Protein 7DXS (pdb70)

Solvent-accessible surface area: 9293 Å² total; per-residue (Å²): 156,47,79,61,16,94,8,35,0,0,47,6,4,49,153,6,79,55,118,30,10,0,30,1,6,130,95,8,31,68,147,9,44,11,70,78,38,55,102,0,40,0,44,84,68,110,115,55,21,91,14,78,1,12,103,20,68,116,54,4,76,42,66,32,6,0,5,0,7,145,73,7,23,72,134,6,49,11,68,47,31,36,97,0,56,0,62,72,42,162,119,116,166,100,37,75,63,28,97,7,109,3,11,94,20,48,87,94,9,3,4,94,30,12,0,27,2,8,120,79,5,25,68,133,7,46,7,64,84,35,58,104,0,47,0,66,100,61,137,111,43,14,95,12,82,1,12,108,20,46,111,108,6,82,54,139,31,17,0,36,1,10,84,6,8,14,35,71,4,44,9,65,76,29,60,95,0,37,0,68,71,41,126

Structure (mmCIF, N/CA/C/O backbone):
data_7DXS
#
_entry.id   7DXS
#
_cell.length_a   42.716
_cell.length_b   40.431
_cell.length_c   56.300
_cell.angle_alpha   90.000
_cell.angle_beta   91.270
_cell.angle_gamma   90.000
#
_symmetry.space_group_name_H-M   'P 1 21 1'
#
loop_
_entity.id
_entity.type
_entity.pdbx_description
1 polymer 'ap1h protein'
2 non-polymer 'SULFATE ION'
3 water water
#
loop_
_atom_site.group_PDB
_atom_site.id
_atom_site.type_symbol
_atom_site.label_atom_id
_atom_site.label_alt_id
_atom_site.label_comp_id
_atom_site.label_asym_id
_atom_site.label_entity_id
_atom_site.label_seq_id
_atom_site.pdbx_PDB_ins_code
_atom_site.Cartn_x
_atom_site.Cartn_y
_atom_site.Cartn_z
_atom_site.occupancy
_atom_site.B_iso_or_equiv
_atom_site.auth_seq_id
_atom_site.auth_comp_id
_atom_site.auth_asym_id
_atom_site.auth_atom_id
_atom_site.pdbx_PDB_model_num
ATOM 1 N N . ALA A 1 4 ? 10.010 -2.810 -10.513 1.00 43.16 4 ALA A N 1
ATOM 2 C CA . ALA A 1 4 ? 10.683 -2.181 -9.343 1.00 45.15 4 ALA A CA 1
ATOM 3 C C . ALA A 1 4 ? 10.144 -0.771 -9.168 1.00 48.25 4 ALA A C 1
ATOM 4 O O . ALA A 1 4 ? 10.181 -0.009 -10.120 1.00 54.24 4 ALA A O 1
ATOM 6 N N . ASN A 1 5 ? 9.656 -0.474 -7.973 1.00 48.06 5 ASN A N 1
ATOM 7 C CA . ASN A 1 5 ? 9.018 0.825 -7.657 1.00 45.37 5 ASN A CA 1
ATOM 8 C C . ASN A 1 5 ? 10.024 1.921 -7.289 1.00 43.44 5 ASN A C 1
ATOM 9 O O . ASN A 1 5 ? 11.034 1.626 -6.751 1.00 43.59 5 ASN A O 1
ATOM 14 N N . SER A 1 6 ? 9.628 3.172 -7.541 1.00 48.82 6 SER A N 1
ATOM 15 C CA . SER A 1 6 ? 10.456 4.355 -7.200 1.00 51.86 6 SER A CA 1
ATOM 16 C C . SER A 1 6 ? 10.657 4.399 -5.682 1.00 48.09 6 SER A C 1
ATOM 17 O O . SER A 1 6 ? 9.790 3.886 -4.947 1.00 48.26 6 SER A O 1
ATOM 20 N N . SER A 1 7 ? 11.769 4.996 -5.252 1.00 39.84 7 SER A N 1
ATOM 21 C CA . SER A 1 7 ? 12.151 5.127 -3.853 1.00 35.86 7 SER A CA 1
ATOM 22 C C . SER A 1 7 ? 12.250 6.591 -3.433 1.00 37.11 7 SER A C 1
ATOM 23 O O . SER A 1 7 ? 12.644 7.448 -4.224 1.00 38.04 7 SER A O 1
ATOM 26 N N . VAL A 1 8 ? 11.906 6.867 -2.168 1.00 32.92 8 VAL A N 1
ATOM 27 C CA . VAL A 1 8 ? 11.964 8.205 -1.593 1.00 33.60 8 VAL A CA 1
ATOM 28 C C . VAL A 1 8 ? 12.678 8.140 -0.249 1.00 31.90 8 VAL A C 1
ATOM 29 O O . VAL A 1 8 ? 12.613 7.140 0.474 1.00 28.60 8 VAL A O 1
ATOM 33 N N . GLU A 1 9 ? 13.388 9.212 0.083 1.00 29.19 9 GLU A N 1
ATOM 34 C CA . GLU A 1 9 ? 14.181 9.303 1.297 1.00 29.57 9 GLU A CA 1
ATOM 35 C C . GLU A 1 9 ? 13.513 10.278 2.260 1.00 30.23 9 GLU A C 1
ATOM 36 O O . GLU A 1 9 ? 13.174 11.402 1.874 1.00 26.69 9 GLU A O 1
ATOM 42 N N . LEU A 1 10 ? 13.312 9.852 3.508 1.00 28.45 10 LEU A N 1
ATOM 43 C CA . LEU A 1 10 ? 12.561 10.658 4.464 1.00 27.78 10 LEU A CA 1
ATOM 44 C C . LEU A 1 10 ? 13.201 10.575 5.841 1.00 27.49 10 LEU A C 1
ATOM 45 O O . LEU A 1 10 ? 13.929 9.632 6.157 1.00 26.79 10 LEU A O 1
ATOM 50 N N . ARG A 1 11 ? 12.902 11.582 6.659 1.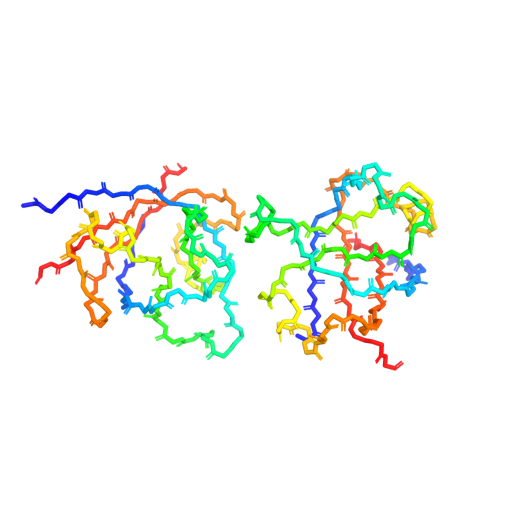00 27.05 11 ARG A N 1
ATOM 51 C CA . ARG A 1 11 ? 13.413 11.767 8.038 1.00 28.29 11 ARG A CA 1
ATOM 52 C C . ARG A 1 11 ? 12.494 11.078 9.045 1.00 26.13 11 ARG A C 1
ATOM 53 O O . ARG A 1 11 ? 11.329 11.311 8.997 1.00 22.80 11 ARG A O 1
ATOM 61 N N . VAL A 1 12 ? 13.065 10.310 9.959 1.00 21.77 12 VAL A N 1
ATOM 62 C CA . VAL A 1 12 ? 12.267 9.572 10.936 1.00 22.40 12 VAL A CA 1
ATOM 63 C C . VAL A 1 12 ? 11.844 10.498 12.069 1.00 22.37 12 VAL A C 1
ATOM 64 O O . VAL A 1 12 ? 12.669 11.193 12.669 1.00 19.54 12 VAL A O 1
ATOM 68 N N . ALA A 1 13 ? 10.551 10.492 12.380 1.00 22.62 13 ALA A N 1
ATOM 69 C CA . ALA A 1 13 ? 10.008 11.194 13.528 1.00 20.81 13 ALA A CA 1
ATOM 70 C C . ALA A 1 13 ? 9.117 10.243 14.316 1.00 23.31 13 ALA A C 1
ATOM 71 O O . ALA A 1 13 ? 8.667 9.217 13.804 1.00 21.96 13 ALA A O 1
ATOM 73 N N . GLU A 1 14 ? 8.857 10.616 15.570 1.00 24.63 14 GLU A N 1
ATOM 74 C CA . GLU A 1 14 ? 8.065 9.817 16.495 1.00 26.37 14 GLU A CA 1
ATOM 75 C C . GLU A 1 14 ? 6.589 9.783 16.095 1.00 22.95 14 GLU A C 1
ATOM 76 O O . GLU A 1 14 ? 6.062 10.731 15.506 1.00 21.00 14 GLU A O 1
ATOM 82 N N . ALA A 1 15 ? 5.917 8.684 16.451 1.00 19.58 15 ALA A N 1
ATOM 83 C CA . ALA A 1 15 ? 4.492 8.523 16.176 1.00 22.02 15 ALA A CA 1
ATOM 84 C C . ALA A 1 15 ? 3.624 9.312 17.159 1.00 26.85 15 ALA A C 1
ATOM 85 O O . ALA A 1 15 ? 3.985 9.513 18.328 1.00 26.90 15 ALA A O 1
ATOM 87 N N . TYR A 1 16 ? 2.454 9.755 16.679 1.00 23.57 16 TYR A N 1
ATOM 88 C CA . TYR A 1 16 ? 1.459 10.266 17.607 1.00 23.35 16 TYR A CA 1
ATOM 89 C C . TYR A 1 16 ? 1.028 9.116 18.519 1.00 25.44 16 TYR A C 1
ATOM 90 O O . TYR A 1 16 ? 1.045 7.951 18.106 1.00 25.39 16 TYR A O 1
ATOM 99 N N . PRO A 1 17 ? 0.673 9.407 19.768 1.00 20.08 17 PRO A N 1
ATOM 100 C CA . PRO A 1 17 ? 0.499 8.313 20.745 1.00 21.21 17 PRO A CA 1
ATOM 101 C C . PRO A 1 17 ? -0.620 7.348 20.390 1.00 23.88 17 PRO A C 1
ATOM 102 O O . PRO A 1 17 ? -0.475 6.133 20.600 1.00 25.43 17 PRO A O 1
ATOM 106 N N . GLU A 1 18 ? -1.724 7.834 19.826 1.00 22.05 18 GLU A N 1
ATOM 107 C CA . GLU A 1 18 ? -2.794 6.927 19.435 1.00 23.92 18 GLU A CA 1
ATOM 108 C C . GLU A 1 18 ? -2.373 5.975 18.325 1.00 22.68 18 GLU A C 1
ATOM 109 O O . GLU A 1 18 ? -3.040 4.956 18.122 1.00 23.31 18 GLU A O 1
ATOM 115 N N . ASP A 1 19 ? -1.278 6.265 17.617 1.00 22.89 19 ASP A N 1
ATOM 116 C CA . ASP A 1 19 ? -0.825 5.392 16.537 1.00 22.89 19 ASP A CA 1
ATOM 117 C C . ASP A 1 19 ? 0.149 4.311 16.996 1.00 24.31 19 ASP A C 1
ATOM 118 O O . ASP A 1 19 ? 0.405 3.372 16.234 1.00 23.61 19 ASP A O 1
ATOM 123 N N . VAL A 1 20 ? 0.703 4.424 18.211 1.00 21.19 20 VAL A N 1
ATOM 124 C CA . VAL A 1 20 ? 1.722 3.486 18.680 1.00 18.94 20 VAL A CA 1
ATOM 125 C C . VAL A 1 20 ? 1.143 2.087 18.704 1.00 21.09 20 VAL A C 1
ATOM 126 O O . VAL A 1 20 ? 0.062 1.859 19.254 1.00 22.15 20 VAL A O 1
ATOM 130 N N . GLY A 1 21 ? 1.848 1.152 18.071 1.00 27.31 21 GLY A N 1
ATOM 131 C CA . GLY A 1 21 ? 1.385 -0.208 17.916 1.00 26.58 21 GLY A CA 1
ATOM 132 C C . GLY A 1 21 ? 0.534 -0.474 16.692 1.00 27.86 21 GLY A C 1
ATOM 133 O O . GLY A 1 21 ? 0.133 -1.621 16.485 1.00 24.16 21 GLY A O 1
ATOM 134 N N . ARG A 1 22 ? 0.248 0.537 15.868 1.00 28.10 22 ARG A N 1
ATOM 135 C CA . ARG A 1 22 ? -0.688 0.322 14.770 1.00 32.46 22 ARG A CA 1
ATOM 136 C C . ARG A 1 22 ? -0.042 -0.255 13.517 1.00 30.10 22 ARG A C 1
ATOM 137 O O . ARG A 1 22 ? -0.769 -0.741 12.648 1.00 29.10 22 ARG A O 1
ATOM 145 N N . GLY A 1 23 ? 1.279 -0.234 13.394 1.00 22.12 23 GLY A N 1
ATOM 146 C CA . GLY A 1 23 ? 1.871 -0.700 12.151 1.00 19.51 23 GLY A CA 1
ATOM 147 C C . GLY A 1 23 ? 1.629 0.219 10.964 1.00 17.57 23 GLY A C 1
ATOM 148 O O . GLY A 1 23 ? 1.438 -0.264 9.839 1.00 20.58 23 GLY A O 1
ATOM 149 N N . ILE A 1 24 ? 1.632 1.533 11.185 1.00 23.84 24 ILE A N 1
ATOM 150 C CA . ILE A 1 24 ? 1.397 2.514 10.134 1.00 22.97 24 ILE A CA 1
ATOM 151 C C . ILE A 1 24 ? 2.617 3.418 10.017 1.00 21.31 24 ILE A C 1
ATOM 152 O O . ILE A 1 24 ? 3.471 3.463 10.909 1.00 22.01 24 ILE A O 1
ATOM 157 N N . VAL A 1 25 ? 2.701 4.123 8.879 1.00 18.27 25 VAL A N 1
ATOM 158 C CA . VAL A 1 25 ? 3.550 5.301 8.716 1.00 19.94 25 VAL A CA 1
ATOM 159 C C . VAL A 1 25 ? 2.687 6.447 8.219 1.00 23.48 25 VAL A C 1
ATOM 160 O O . VAL A 1 25 ? 1.930 6.292 7.249 1.00 23.56 25 VAL A O 1
ATOM 164 N N . ARG A 1 26 ? 2.828 7.604 8.8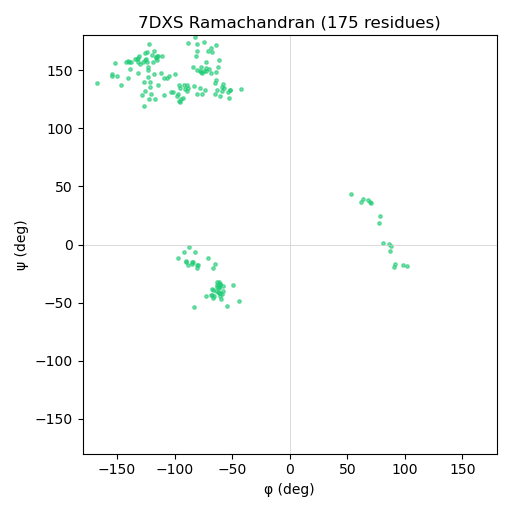49 1.00 15.94 26 ARG A N 1
ATOM 165 C CA . ARG A 1 26 ? 2.152 8.803 8.383 1.00 14.57 26 ARG A CA 1
ATOM 166 C C . ARG A 1 26 ? 3.091 9.595 7.476 1.00 14.43 26 ARG A C 1
ATOM 167 O O . ARG A 1 26 ? 4.224 9.912 7.852 1.00 16.62 26 ARG A O 1
ATOM 175 N N . MET A 1 27 ? 2.625 9.888 6.271 1.00 20.42 27 MET A N 1
ATOM 176 C CA . MET A 1 27 ? 3.379 10.647 5.282 1.00 18.36 27 MET A CA 1
ATOM 177 C C . MET A 1 27 ? 2.405 11.601 4.611 1.00 17.03 27 MET A C 1
ATOM 178 O O . MET A 1 27 ? 1.213 11.305 4.511 1.00 19.44 27 MET A O 1
ATOM 183 N N . ASP A 1 28 ? 2.910 12.737 4.142 1.00 16.42 28 ASP A N 1
ATOM 184 C CA . ASP A 1 28 ? 2.003 13.715 3.565 1.00 19.60 28 ASP A CA 1
ATOM 185 C C . ASP A 1 28 ? 1.682 13.369 2.104 1.00 20.81 28 ASP A C 1
ATOM 186 O O . ASP A 1 28 ? 2.186 12.391 1.530 1.00 18.62 28 ASP A O 1
ATOM 191 N N . LYS A 1 29 ? 0.824 14.194 1.497 1.00 22.17 29 LYS A N 1
ATOM 192 C CA . LYS A 1 29 ? 0.314 13.893 0.161 1.00 18.35 29 LYS A CA 1
ATOM 193 C C . LYS A 1 29 ? 1.413 13.933 -0.889 1.00 19.04 29 LYS A C 1
ATOM 194 O O . LYS A 1 29 ? 1.473 13.052 -1.757 1.00 21.93 29 LYS A O 1
ATOM 200 N N . GLN A 1 30 ? 2.285 14.946 -0.845 1.00 18.55 30 GLN A N 1
ATOM 201 C CA . GLN A 1 30 ? 3.341 15.023 -1.854 1.00 19.49 30 GLN A CA 1
ATOM 202 C C . GLN A 1 30 ? 4.283 13.829 -1.756 1.00 20.14 30 GLN A C 1
ATOM 203 O O . GLN A 1 30 ? 4.823 13.374 -2.769 1.00 20.07 30 GLN A O 1
ATOM 209 N N . THR A 1 31 ? 4.496 13.305 -0.549 1.00 22.47 31 THR A N 1
ATOM 210 C CA . THR A 1 31 ? 5.281 12.080 -0.425 1.00 22.44 31 THR A CA 1
ATOM 211 C C . THR A 1 31 ? 4.540 10.901 -1.037 1.00 20.34 31 THR A C 1
ATOM 212 O O . THR A 1 31 ? 5.133 10.099 -1.769 1.00 22.09 31 THR A O 1
ATOM 216 N N . ARG A 1 32 ? 3.236 10.793 -0.765 1.00 21.83 32 ARG A N 1
ATOM 217 C CA . ARG A 1 32 ? 2.444 9.691 -1.313 1.00 22.16 32 ARG A CA 1
ATOM 218 C C . ARG A 1 32 ? 2.422 9.730 -2.836 1.00 22.59 32 ARG A C 1
ATOM 219 O O . ARG A 1 32 ? 2.543 8.686 -3.492 1.00 22.41 32 ARG A O 1
ATOM 227 N N . ALA A 1 33 ? 2.282 10.929 -3.413 1.00 21.36 33 ALA A N 1
ATOM 228 C CA . ALA A 1 33 ? 2.274 11.074 -4.867 1.00 22.96 33 ALA A CA 1
ATOM 229 C C . ALA A 1 33 ? 3.611 10.670 -5.467 1.00 24.41 33 ALA A C 1
ATOM 230 O O . ALA A 1 33 ? 3.656 10.052 -6.537 1.00 27.28 33 ALA A O 1
ATOM 232 N N . LYS A 1 34 ? 4.708 11.038 -4.797 1.00 26.37 34 LYS A N 1
ATOM 233 C CA . LYS A 1 34 ? 6.050 10.647 -5.209 1.00 31.40 34 LYS A CA 1
ATOM 234 C C . LYS A 1 34 ? 6.217 9.130 -5.185 1.00 31.64 34 LYS A C 1
ATOM 235 O O . LYS A 1 34 ? 6.940 8.572 -6.019 1.00 29.06 34 LYS A O 1
ATOM 241 N N . LEU A 1 35 ? 5.581 8.462 -4.215 1.00 20.91 35 LEU A N 1
ATOM 242 C CA . LEU A 1 35 ? 5.632 7.007 -4.136 1.00 21.95 35 LEU A CA 1
ATOM 243 C C . LEU A 1 35 ? 4.585 6.349 -5.016 1.00 24.39 35 LEU A C 1
ATOM 244 O O . LEU A 1 35 ? 4.695 5.154 -5.291 1.00 29.21 35 LEU A O 1
ATOM 249 N N . GLY A 1 36 ? 3.573 7.094 -5.449 1.00 28.02 36 GLY A N 1
ATOM 250 C CA . GLY A 1 36 ? 2.433 6.483 -6.106 1.00 26.31 36 GLY A CA 1
ATOM 251 C C . GLY A 1 36 ? 1.652 5.537 -5.212 1.00 26.95 36 GLY A C 1
ATOM 252 O O . GLY A 1 36 ? 1.215 4.476 -5.674 1.00 26.13 36 GLY A O 1
ATOM 253 N N . VAL A 1 37 ? 1.485 5.891 -3.941 1.00 23.41 37 VAL A N 1
ATOM 254 C CA . VAL A 1 37 ? 0.623 5.142 -3.034 1.00 23.61 37 VAL A CA 1
ATOM 255 C C . VAL A 1 37 ? -0.532 6.039 -2.596 1.00 23.24 37 VAL A C 1
ATOM 256 O O . VAL A 1 37 ? -0.482 7.263 -2.713 1.00 19.71 37 VAL A O 1
ATOM 260 N N . SER A 1 38 ? -1.585 5.403 -2.096 1.00 20.46 38 SER A N 1
ATOM 261 C CA . SER A 1 38 ? -2.691 6.064 -1.428 1.00 22.89 38 SER A CA 1
ATOM 262 C C 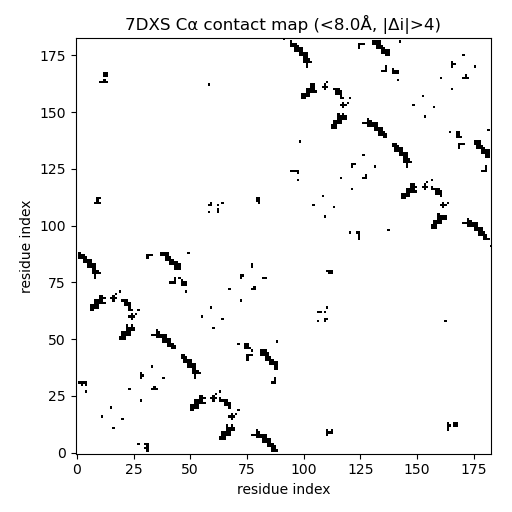. SER A 1 38 ? -2.705 5.621 0.024 1.00 21.33 38 SER A C 1
ATOM 263 O O . SER A 1 38 ? -2.039 4.652 0.399 1.00 21.91 38 SER A O 1
ATOM 266 N N . VAL A 1 39 ? -3.401 6.381 0.872 1.00 19.92 39 VAL A N 1
ATOM 267 C CA . VAL A 1 39 ? -3.633 5.915 2.230 1.00 17.03 39 VAL A CA 1
ATOM 268 C C . VAL A 1 39 ? -4.213 4.510 2.164 1.00 24.28 39 VAL A C 1
ATOM 269 O O . VAL A 1 39 ? -5.093 4.219 1.342 1.00 21.11 39 VAL A O 1
ATOM 273 N N . GLY A 1 40 ? -3.663 3.610 2.977 1.00 19.70 40 GLY A N 1
ATOM 274 C CA . GLY A 1 40 ? -4.112 2.241 3.016 1.00 18.49 40 GLY A CA 1
ATOM 275 C C . GLY A 1 40 ? -3.234 1.251 2.278 1.00 20.32 40 GLY A C 1
ATOM 276 O O . GLY A 1 40 ? -3.355 0.046 2.531 1.00 22.17 40 GLY A O 1
ATOM 277 N N . ASP A 1 41 ? -2.373 1.711 1.368 1.00 23.88 41 ASP A N 1
ATOM 278 C CA . ASP A 1 41 ? -1.398 0.818 0.755 1.00 24.96 41 ASP A CA 1
ATOM 279 C C . ASP A 1 41 ? -0.205 0.627 1.689 1.00 23.29 41 ASP A C 1
ATOM 280 O O . ASP A 1 41 ? 0.001 1.391 2.629 1.00 21.58 41 ASP A O 1
ATOM 285 N N . TYR A 1 42 ? 0.617 -0.373 1.387 1.00 20.48 42 TYR A N 1
ATOM 286 C CA . TYR A 1 42 ? 1.815 -0.653 2.165 1.00 19.37 42 TYR A CA 1
ATOM 287 C C . TYR A 1 42 ? 3.063 -0.089 1.497 1.00 20.48 42 TYR A C 1
ATOM 288 O O . TYR A 1 42 ? 3.169 -0.035 0.266 1.00 21.40 42 TYR A O 1
ATOM 297 N N . VAL A 1 43 ? 4.014 0.329 2.322 1.00 22.24 43 VAL A N 1
ATOM 298 C CA . VAL A 1 43 ? 5.334 0.704 1.845 1.00 21.75 43 VAL A CA 1
ATOM 299 C C . VAL A 1 43 ? 6.374 -0.129 2.575 1.00 22.95 43 VAL A C 1
ATOM 300 O O . VAL A 1 43 ? 6.132 -0.647 3.668 1.00 22.01 43 VAL A O 1
ATOM 304 N N . GLU A 1 44 ? 7.536 -0.261 1.947 1.00 24.54 44 GLU A N 1
ATOM 305 C CA . GLU A 1 44 ? 8.688 -0.901 2.554 1.00 28.04 44 GLU A CA 1
ATOM 306 C C . GLU A 1 44 ? 9.658 0.190 2.998 1.00 28.67 44 GLU A C 1
ATOM 307 O O . GLU A 1 44 ? 9.966 1.104 2.227 1.00 27.39 44 GLU A O 1
ATOM 313 N N . VAL A 1 45 ? 10.124 0.102 4.242 1.00 23.87 45 VAL A N 1
ATOM 314 C CA . VAL A 1 45 ? 10.967 1.119 4.868 1.00 22.20 45 VAL A CA 1
ATOM 315 C C . VAL A 1 45 ? 12.283 0.471 5.281 1.00 26.79 45 VAL A C 1
ATOM 316 O O . VAL A 1 45 ? 12.292 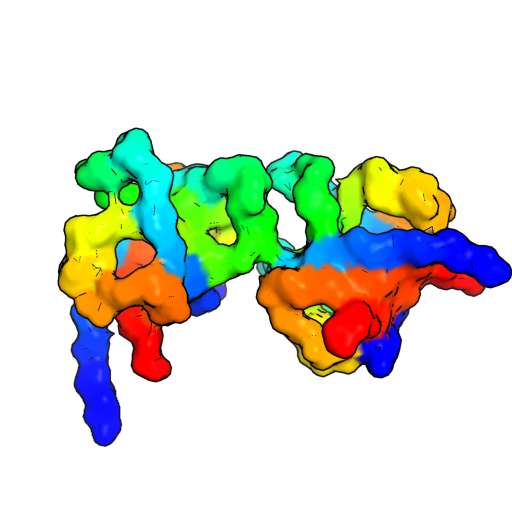-0.617 5.862 1.00 26.94 45 VAL A O 1
ATOM 320 N N . LYS A 1 46 ? 13.390 1.154 5.005 1.00 28.20 46 LYS A N 1
ATOM 321 C CA . LYS A 1 46 ? 14.718 0.631 5.298 1.00 29.41 46 LYS A CA 1
ATOM 322 C C . LYS A 1 46 ? 15.625 1.789 5.677 1.00 29.93 46 LYS A C 1
ATOM 323 O O . LYS A 1 46 ? 15.567 2.850 5.052 1.00 26.87 46 LYS A O 1
ATOM 329 N N . LYS A 1 47 ? 16.423 1.568 6.703 1.00 30.45 47 LYS A N 1
ATOM 330 C CA . LYS A 1 47 ? 17.419 2.544 7.146 1.00 33.27 47 LYS A CA 1
ATOM 331 C C . LYS A 1 47 ? 18.361 2.859 5.986 1.00 36.81 47 LYS A C 1
ATOM 332 O O . LYS A 1 47 ? 18.659 1.994 5.205 1.00 38.68 47 LYS A O 1
ATOM 338 N N . VAL A 1 48 ? 18.677 4.151 5.851 1.00 39.77 48 VAL A N 1
ATOM 339 C CA . VAL A 1 48 ? 19.738 4.631 4.976 1.00 45.36 48 VAL A CA 1
ATOM 340 C C . VAL A 1 48 ? 21.083 4.533 5.680 1.00 52.66 48 VAL A C 1
ATOM 341 O O . VAL A 1 48 ? 22.026 3.915 5.172 1.00 54.39 48 VAL A O 1
ATOM 345 N N . ASP A 1 49 ? 21.169 5.126 6.872 1.00 80.24 49 ASP A N 1
ATOM 346 C CA . ASP A 1 49 ? 22.402 5.248 7.647 1.00 88.68 49 ASP A CA 1
ATOM 347 C C . ASP A 1 49 ? 22.988 3.883 8.012 1.00 87.94 49 ASP A C 1
ATOM 348 O O . ASP A 1 49 ? 23.798 3.320 7.268 1.00 88.57 49 ASP A O 1
ATOM 353 N N . SER B 1 6 ? 18.087 -4.113 7.321 1.00 57.35 6 SER B N 1
ATOM 354 C CA . SER B 1 6 ? 16.807 -4.590 7.913 1.00 56.49 6 SER B CA 1
ATOM 355 C C . SER B 1 6 ? 15.616 -3.810 7.338 1.00 52.01 6 SER B C 1
ATOM 356 O O . SER B 1 6 ? 15.754 -2.633 7.106 1.00 51.44 6 SER B O 1
ATOM 359 N N . SER B 1 7 ? 14.492 -4.468 7.096 1.00 48.64 7 SER B N 1
ATOM 360 C CA . SER B 1 7 ? 13.351 -3.728 6.511 1.00 46.83 7 SER B CA 1
ATOM 361 C C . SER B 1 7 ? 12.013 -4.128 7.131 1.00 45.11 7 SER B C 1
ATOM 362 O O . SER B 1 7 ? 11.908 -5.193 7.723 1.00 42.97 7 SER B O 1
ATOM 365 N N . VAL B 1 8 ? 11.051 -3.224 7.023 1.00 35.43 8 VAL B N 1
ATOM 366 C CA . VAL B 1 8 ? 9.683 -3.468 7.520 1.00 29.39 8 VAL B CA 1
ATOM 367 C C . VAL B 1 8 ? 8.703 -2.940 6.486 1.00 29.35 8 VAL B C 1
ATOM 368 O O . VAL B 1 8 ? 9.030 -2.098 5.681 1.00 28.21 8 VAL B O 1
ATOM 372 N N . GLU B 1 9 ? 7.528 -3.494 6.559 1.00 25.66 9 GLU B N 1
ATOM 373 C CA . GLU B 1 9 ? 6.421 -3.098 5.702 1.00 26.26 9 GLU B CA 1
ATOM 374 C C . GLU B 1 9 ? 5.334 -2.549 6.607 1.00 25.80 9 GLU B C 1
ATOM 375 O O . GLU B 1 9 ? 4.951 -3.199 7.587 1.00 27.33 9 GLU B O 1
ATOM 381 N N . LEU B 1 10 ? 4.898 -1.320 6.319 1.00 21.74 10 LEU B N 1
ATOM 382 C CA . LEU B 1 10 ? 3.930 -0.612 7.137 1.00 19.69 10 LEU B CA 1
ATOM 383 C C . LEU B 1 10 ? 2.850 -0.054 6.232 1.00 17.23 10 LEU B C 1
ATOM 384 O O . LEU B 1 10 ? 3.047 0.098 5.029 1.00 20.01 10 LEU B O 1
ATOM 389 N N . ARG B 1 11 ? 1.706 0.259 6.820 1.00 20.41 11 ARG B N 1
ATOM 390 C CA . ARG B 1 11 ? 0.579 0.770 6.060 1.00 20.34 11 ARG B CA 1
ATOM 391 C C . ARG B 1 11 ? 0.621 2.295 6.027 1.00 22.28 11 ARG B C 1
ATOM 392 O O . ARG B 1 11 ? 0.900 2.940 7.042 1.00 20.75 11 ARG B O 1
ATOM 400 N N . VAL B 1 12 ? 0.354 2.865 4.855 1.00 20.03 12 VAL B N 1
ATOM 401 C CA . VAL B 1 12 ? 0.399 4.308 4.713 1.00 19.15 12 VAL B CA 1
ATOM 402 C C . VAL B 1 12 ? -0.864 4.906 5.306 1.00 18.83 12 VAL B C 1
ATOM 403 O O . VAL B 1 12 ? -1.978 4.406 5.084 1.00 21.43 12 VAL B O 1
ATOM 407 N N . ALA B 1 13 ? -0.688 5.966 6.089 1.00 15.10 13 ALA B N 1
ATOM 408 C CA . ALA B 1 13 ? -1.767 6.712 6.710 1.00 16.83 13 ALA B CA 1
ATOM 409 C C . ALA B 1 13 ? -1.521 8.201 6.486 1.00 16.53 13 ALA B C 1
ATOM 410 O O . ALA B 1 13 ? -0.393 8.624 6.214 1.00 14.90 13 ALA B O 1
ATOM 412 N N . GLU B 1 14 ? -2.579 9.004 6.604 1.00 16.27 14 GLU B N 1
ATOM 413 C CA . GLU B 1 14 ? -2.456 10.416 6.272 1.00 18.40 14 GLU B CA 1
ATOM 414 C C . GLU B 1 14 ? -1.659 11.175 7.327 1.00 18.27 14 GLU B C 1
ATOM 415 O O . GLU B 1 14 ? -1.616 10.811 8.505 1.00 18.82 14 GLU B O 1
ATOM 421 N N . ALA B 1 15 ? -1.013 12.240 6.882 1.00 19.20 15 ALA B N 1
ATOM 422 C CA . ALA B 1 15 ? -0.226 13.083 7.759 1.00 18.82 15 ALA B CA 1
ATOM 423 C C . ALA B 1 15 ? -1.117 13.917 8.669 1.00 22.84 15 ALA B C 1
ATOM 424 O O . ALA B 1 15 ? -2.283 14.179 8.370 1.00 21.83 15 ALA B O 1
ATOM 426 N N . TYR B 1 16 ? -0.543 14.341 9.805 1.00 19.74 16 TYR B N 1
ATOM 427 C CA . TYR B 1 16 ? -1.129 15.439 10.555 1.00 21.83 16 TYR B CA 1
ATOM 428 C C . TYR B 1 16 ? -0.789 16.759 9.871 1.00 22.49 16 TYR B C 1
ATOM 429 O O . TYR B 1 16 ? 0.266 16.882 9.250 1.00 19.42 16 TYR B O 1
ATOM 438 N N . PRO B 1 17 ? -1.674 17.757 9.968 1.00 26.69 17 PRO B N 1
ATOM 439 C CA . PRO B 1 17 ? -1.488 18.973 9.153 1.00 29.17 17 PRO B CA 1
ATOM 440 C C . PRO B 1 17 ? -0.189 19.714 9.428 1.00 26.57 17 PRO B C 1
ATOM 441 O O . PRO B 1 17 ? 0.405 20.254 8.488 1.00 23.23 17 PRO B O 1
ATOM 445 N N . GLU B 1 18 ? 0.300 19.726 10.671 1.00 26.35 18 GLU B N 1
ATOM 446 C CA . GLU B 1 18 ? 1.571 20.396 10.929 1.00 27.27 18 GLU B CA 1
ATOM 447 C C . GLU B 1 18 ? 2.765 19.652 10.346 1.00 26.03 18 GLU B C 1
ATOM 448 O O . GLU B 1 18 ? 3.864 20.212 10.319 1.00 28.16 18 GLU B O 1
ATOM 454 N N . ASP B 1 19 ? 2.592 18.409 9.899 1.00 25.78 19 ASP B N 1
ATOM 455 C CA . ASP B 1 19 ? 3.697 17.664 9.313 1.00 22.78 19 ASP B CA 1
ATOM 456 C C . ASP B 1 19 ? 3.811 17.849 7.809 1.00 22.99 19 ASP B C 1
ATOM 457 O O . ASP B 1 19 ? 4.848 17.507 7.235 1.00 23.55 19 ASP B O 1
ATOM 462 N N . VAL B 1 20 ? 2.768 18.371 7.165 1.00 26.47 20 VAL B N 1
ATOM 463 C CA . VAL B 1 20 ? 2.749 18.452 5.709 1.00 24.92 20 VAL B CA 1
ATOM 464 C C . VAL B 1 20 ? 3.928 19.284 5.218 1.00 25.44 20 VAL B C 1
ATOM 465 O O . VAL B 1 20 ? 4.202 20.375 5.731 1.00 24.37 20 VAL B O 1
ATOM 469 N N . GLY B 1 21 ? 4.647 18.760 4.226 1.00 23.62 21 GLY B N 1
ATOM 470 C CA . GLY B 1 21 ? 5.784 19.455 3.669 1.00 25.38 21 GLY B CA 1
ATOM 471 C C . GLY B 1 21 ? 7.072 19.326 4.458 1.00 31.34 21 GLY B C 1
ATOM 472 O O . GLY B 1 21 ? 8.086 19.901 4.046 1.00 30.56 21 GLY B O 1
ATOM 473 N N . ARG B 1 22 ? 7.077 18.580 5.569 1.00 28.78 22 ARG B N 1
ATOM 474 C CA . ARG B 1 22 ? 8.275 18.466 6.398 1.00 29.15 22 ARG B CA 1
ATOM 475 C C . ARG B 1 22 ? 9.219 17.351 5.963 1.00 28.23 22 ARG B C 1
ATOM 476 O O . ARG B 1 22 ? 10.280 17.194 6.579 1.00 28.52 22 ARG B O 1
ATOM 484 N N . GLY B 1 23 ? 8.872 16.580 4.938 1.00 22.78 23 GLY B N 1
ATOM 485 C CA . GLY B 1 23 ? 9.670 15.412 4.566 1.00 24.48 23 GLY B CA 1
ATOM 486 C C . GLY B 1 23 ? 9.931 14.443 5.703 1.00 27.24 23 GLY B C 1
ATOM 487 O O . GLY B 1 23 ? 11.066 13.978 5.878 1.00 26.12 23 GLY B O 1
ATOM 488 N N . ILE B 1 24 ? 8.915 14.145 6.503 1.00 23.16 24 ILE B N 1
ATOM 489 C CA . ILE B 1 24 ? 9.100 13.217 7.605 1.00 23.68 24 ILE B CA 1
ATOM 490 C C . ILE B 1 24 ? 8.193 12.010 7.423 1.00 25.24 24 ILE B C 1
ATOM 491 O O . ILE B 1 24 ? 7.172 12.053 6.725 1.00 23.90 24 ILE B O 1
ATOM 496 N N . VAL B 1 25 ? 8.595 10.918 8.060 1.00 25.17 25 VAL B N 1
ATOM 497 C CA . VAL B 1 25 ? 7.728 9.769 8.272 1.00 26.12 25 VAL B CA 1
ATOM 498 C C . VAL B 1 25 ? 7.612 9.553 9.773 1.00 23.77 25 VAL B C 1
ATOM 499 O O . VAL B 1 25 ? 8.629 9.452 10.466 1.00 21.47 25 VAL B O 1
ATOM 503 N N . ARG B 1 26 ? 6.374 9.435 10.237 1.00 19.28 26 ARG B N 1
ATOM 504 C CA . ARG B 1 26 ? 6.107 9.188 11.645 1.00 18.53 26 ARG B CA 1
ATOM 505 C C . ARG B 1 26 ? 5.927 7.688 11.866 1.00 20.69 26 ARG B C 1
ATOM 506 O O . ARG B 1 26 ? 5.080 7.059 11.223 1.00 19.47 26 ARG B O 1
ATOM 514 N N . MET B 1 27 ? 6.752 7.133 12.761 1.00 20.91 27 MET B N 1
ATOM 515 C CA . MET B 1 27 ? 6.864 5.712 13.078 1.00 25.18 27 MET B CA 1
ATOM 516 C C . MET B 1 27 ? 7.061 5.565 14.583 1.00 25.52 27 MET B C 1
ATOM 517 O O . MET B 1 27 ? 7.771 6.368 15.190 1.00 22.17 27 MET B O 1
ATOM 522 N N . ASP B 1 28 ? 6.467 4.523 15.178 1.00 22.73 28 ASP B N 1
ATOM 523 C CA . ASP B 1 28 ? 6.572 4.378 16.624 1.00 20.26 28 ASP B CA 1
ATOM 524 C C . ASP B 1 28 ? 7.920 3.751 17.002 1.00 20.46 28 ASP B C 1
ATOM 525 O O . ASP B 1 28 ? 8.729 3.388 16.144 1.00 19.43 28 ASP B O 1
ATOM 530 N N . LYS B 1 29 ? 8.167 3.724 18.305 1.00 23.23 29 LYS B N 1
ATOM 531 C CA . LYS B 1 29 ? 9.430 3.227 18.902 1.00 22.88 29 LYS B CA 1
ATOM 532 C C . LYS B 1 29 ? 9.776 1.805 18.441 1.00 24.25 29 LYS B C 1
ATOM 533 O O . LYS B 1 29 ? 10.845 1.594 17.983 1.00 24.08 29 LYS B O 1
ATOM 539 N N . GLN B 1 30 ? 8.857 0.880 18.578 1.00 21.65 30 GLN B N 1
ATOM 540 C CA . GLN B 1 30 ? 9.095 -0.497 18.164 1.00 22.95 30 GLN B CA 1
ATOM 541 C C . GLN B 1 30 ? 9.397 -0.582 16.667 1.00 21.24 30 GLN B C 1
ATOM 542 O O . GLN B 1 30 ? 10.223 -1.402 16.251 1.00 21.46 30 GLN B O 1
ATOM 548 N N . THR B 1 31 ? 8.780 0.275 15.840 1.00 22.39 31 THR B N 1
ATOM 549 C CA . THR B 1 31 ? 9.135 0.276 14.421 1.00 19.93 31 THR B CA 1
ATOM 550 C C . THR B 1 31 ? 10.554 0.801 14.215 1.00 18.76 31 THR B C 1
ATOM 551 O O . THR B 1 31 ? 11.327 0.231 13.443 1.00 19.98 31 THR B O 1
ATOM 555 N N . ARG B 1 32 ? 10.924 1.881 14.912 1.00 16.94 32 ARG B N 1
ATOM 556 C CA . ARG B 1 32 ? 12.292 2.380 14.799 1.00 19.07 32 ARG B CA 1
ATOM 557 C C . ARG B 1 32 ? 13.298 1.333 15.267 1.00 22.22 32 ARG B C 1
ATOM 558 O O . ARG B 1 32 ? 14.363 1.173 14.660 1.00 23.40 32 ARG B O 1
ATOM 566 N N . ALA B 1 33 ? 12.958 0.579 16.318 1.00 24.60 33 ALA B N 1
ATOM 567 C CA . ALA B 1 33 ? 13.889 -0.420 16.831 1.00 25.16 33 ALA B CA 1
ATOM 568 C C . ALA B 1 33 ? 14.095 -1.549 15.827 1.00 26.39 33 ALA B C 1
ATOM 569 O O . ALA B 1 33 ? 15.222 -2.031 15.653 1.00 26.62 33 ALA B O 1
ATOM 571 N N . LYS B 1 34 ? 13.027 -1.978 15.148 1.00 24.58 34 LYS B N 1
ATOM 572 C CA . LYS B 1 34 ? 13.178 -2.990 14.102 1.00 24.93 34 LYS B CA 1
ATOM 573 C C . LYS B 1 34 ? 14.143 -2.533 13.026 1.00 28.48 34 LYS B C 1
ATOM 574 O O . LYS B 1 34 ? 14.925 -3.338 12.509 1.00 31.68 34 LYS B O 1
ATOM 580 N N . LEU B 1 35 ? 14.062 -1.254 12.678 1.00 32.14 35 LEU B N 1
ATOM 581 C CA . LEU B 1 35 ? 14.849 -0.630 11.591 1.00 33.27 35 LEU B CA 1
ATOM 582 C C . LEU B 1 35 ? 16.280 -0.257 12.009 1.00 34.03 35 LEU B C 1
ATOM 583 O O . LEU B 1 35 ? 17.077 -0.091 11.149 1.00 37.74 35 LEU B O 1
ATOM 588 N N . GLY B 1 36 ? 16.588 -0.126 13.284 1.00 26.49 36 GLY B N 1
ATOM 589 C CA . GLY B 1 36 ? 17.898 0.353 13.673 1.00 29.81 36 GLY B CA 1
ATOM 590 C C . GLY B 1 36 ? 18.067 1.848 13.531 1.00 27.49 36 GLY B C 1
ATOM 591 O O . GLY B 1 36 ? 19.200 2.335 13.485 1.00 32.37 36 GLY B O 1
ATOM 592 N N . VAL B 1 37 ? 16.970 2.593 13.454 1.00 25.84 37 VAL B N 1
ATOM 593 C CA . VAL B 1 37 ? 17.040 4.036 13.289 1.00 25.20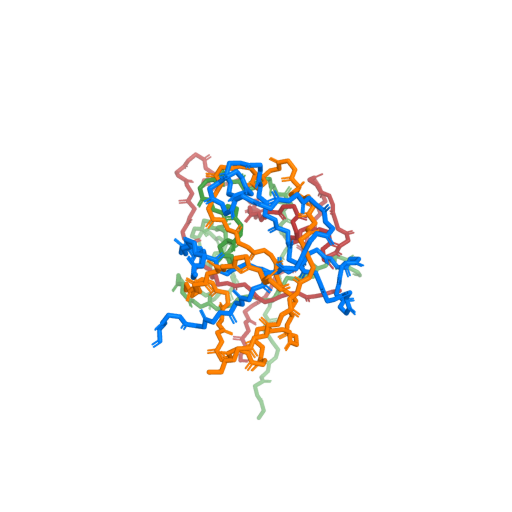 37 VAL B CA 1
ATOM 594 C C . VAL B 1 37 ? 16.565 4.702 14.572 1.00 25.67 37 VAL B C 1
ATOM 595 O O . VAL B 1 37 ? 15.885 4.106 15.412 1.00 24.96 37 VAL B O 1
ATOM 599 N N . SER B 1 38 ? 16.915 5.975 14.697 1.00 24.43 38 SER B N 1
ATOM 600 C CA . SER B 1 38 ? 16.605 6.928 15.741 1.00 28.47 38 SER B CA 1
ATOM 601 C C . SER B 1 38 ? 15.733 8.021 15.142 1.00 26.68 38 SER B C 1
ATOM 602 O O . SER B 1 38 ? 15.506 8.073 13.925 1.00 24.95 38 SER B O 1
ATOM 605 N N . VAL B 1 39 ? 15.042 8.785 15.986 1.00 27.74 39 VAL B N 1
ATOM 606 C CA . VAL B 1 39 ? 14.484 10.044 15.512 1.00 27.71 39 VAL B CA 1
ATOM 607 C C . VAL B 1 39 ? 15.601 10.858 14.884 1.00 28.73 39 VAL B C 1
ATOM 608 O O . VAL B 1 39 ? 16.679 11.016 15.476 1.00 29.17 39 VAL B O 1
ATOM 612 N N . GLY B 1 40 ? 15.334 11.365 13.674 1.00 25.66 40 GLY B N 1
ATOM 613 C CA . GLY B 1 40 ? 16.258 12.226 12.957 1.00 26.80 40 GLY B CA 1
ATOM 614 C C . GLY B 1 40 ? 17.104 11.511 11.915 1.00 28.15 40 GLY B C 1
ATOM 615 O O . GLY B 1 40 ? 17.692 12.171 11.046 1.00 29.42 40 GLY B O 1
ATOM 616 N N . ASP B 1 41 ? 17.195 10.184 11.993 1.00 25.61 41 ASP B N 1
ATOM 617 C CA . ASP B 1 41 ? 17.804 9.395 10.929 1.00 25.54 41 ASP B CA 1
ATOM 618 C C . ASP B 1 41 ? 16.936 9.446 9.678 1.00 26.46 41 ASP B C 1
ATOM 619 O O . ASP B 1 41 ? 15.766 9.817 9.719 1.00 26.02 41 ASP B O 1
ATOM 624 N N . TYR B 1 42 ? 17.514 9.018 8.563 1.00 27.01 42 TYR B N 1
ATOM 625 C CA . TYR B 1 42 ? 16.812 8.926 7.294 1.00 28.07 42 TYR B CA 1
ATOM 626 C C . TYR B 1 42 ? 16.579 7.464 6.920 1.00 29.16 42 TYR B C 1
ATOM 627 O O . TYR B 1 42 ? 17.418 6.600 7.196 1.00 28.51 42 TYR B O 1
ATOM 636 N N . VAL B 1 43 ? 15.421 7.194 6.310 1.00 26.80 43 VAL B N 1
ATOM 637 C CA . VAL B 1 43 ? 15.064 5.876 5.803 1.00 25.43 43 VAL B CA 1
ATOM 638 C C . VAL B 1 43 ? 14.709 6.001 4.330 1.00 26.73 43 VAL B C 1
ATOM 639 O O . VAL B 1 43 ? 14.378 7.076 3.828 1.00 27.85 43 VAL B O 1
ATOM 643 N N . GLU B 1 44 ? 14.774 4.878 3.635 1.00 26.76 44 GLU B N 1
ATOM 644 C CA . GLU B 1 44 ? 14.348 4.778 2.252 1.00 27.35 44 GLU B CA 1
ATOM 645 C C . GLU B 1 44 ? 12.971 4.125 2.247 1.00 25.22 44 GLU B C 1
ATOM 646 O O . GLU B 1 44 ? 12.757 3.118 2.927 1.00 23.46 44 GLU B O 1
ATOM 652 N N . VAL B 1 45 ? 12.033 4.717 1.524 1.00 22.62 45 VAL B N 1
ATOM 653 C CA . VAL B 1 45 ? 10.652 4.237 1.497 1.00 23.24 45 VAL B CA 1
ATOM 654 C C . VAL B 1 45 ? 10.272 3.939 0.052 1.00 22.63 45 VAL B C 1
ATOM 655 O O . VAL B 1 45 ? 10.713 4.630 -0.872 1.00 25.68 45 VAL B O 1
ATOM 659 N N . LYS B 1 46 ? 9.471 2.884 -0.147 1.00 26.36 46 LYS B N 1
ATOM 660 C CA . LYS B 1 46 ? 9.135 2.430 -1.490 1.00 27.53 46 LYS B CA 1
ATOM 661 C C . LYS B 1 46 ? 7.799 1.695 -1.457 1.00 24.50 46 LYS B C 1
ATOM 662 O O . LYS B 1 46 ? 7.471 1.028 -0.476 1.00 25.22 46 LYS B O 1
ATOM 668 N N . LYS B 1 47 ? 7.007 1.832 -2.500 1.00 23.56 47 LYS B N 1
ATOM 669 C CA . LYS B 1 47 ? 5.690 1.179 -2.643 1.00 17.92 47 LYS B CA 1
ATOM 670 C C . LYS B 1 47 ? 5.861 -0.341 -2.718 1.00 18.40 47 LYS B C 1
ATOM 671 O O . LYS B 1 47 ? 6.747 -0.771 -3.391 1.00 21.12 47 LYS B O 1
ATOM 677 N N . VAL B 1 48 ? 4.975 -1.062 -2.054 1.00 19.45 48 VAL B N 1
ATOM 678 C CA . VAL B 1 48 ? 4.994 -2.547 -2.015 1.00 24.38 48 VAL B CA 1
ATOM 679 C C . VAL B 1 48 ? 4.012 -3.149 -3.028 1.00 25.25 48 VAL B C 1
ATOM 680 O O . VAL B 1 48 ? 2.879 -2.828 -2.993 1.00 21.94 48 VAL B O 1
ATOM 684 N N . ASP B 1 49 ? 4.489 -4.056 -3.849 1.00 28.28 49 ASP B N 1
ATOM 685 C CA . ASP B 1 49 ? 3.617 -4.789 -4.795 1.00 30.31 49 ASP B CA 1
ATOM 686 C C . ASP B 1 49 ? 3.082 -6.068 -4.123 1.00 30.47 49 ASP B C 1
ATOM 687 O O . ASP B 1 49 ? 1.991 -6.381 -4.307 1.00 30.82 49 ASP B O 1
ATOM 693 N N . GLY C 1 1 ? 24.732 6.549 43.609 1.00 70.76 1 GLY C N 1
ATOM 694 C CA . GLY C 1 1 ? 23.436 6.889 43.004 1.00 67.76 1 GLY C CA 1
ATOM 695 C C . GLY C 1 1 ? 23.259 8.391 42.875 1.00 66.22 1 GLY C C 1
ATOM 696 O O . GLY C 1 1 ? 23.327 9.062 43.895 1.00 66.24 1 GLY C O 1
ATOM 697 N N . PRO C 1 2 ? 23.137 8.938 41.645 1.00 49.32 2 PRO C N 1
ATOM 698 C CA . PRO C 1 2 ? 22.881 10.371 41.425 1.00 46.53 2 PRO C CA 1
ATOM 699 C C . PRO C 1 2 ? 21.683 10.850 42.222 1.00 47.27 2 PRO C C 1
ATOM 700 O O . PRO C 1 2 ? 20.624 10.219 42.228 1.00 48.88 2 PRO C O 1
ATOM 704 N N . MET C 1 3 ? 21.859 11.977 42.902 1.00 49.57 3 MET C N 1
ATOM 705 C CA . MET C 1 3 ? 20.736 12.672 43.502 1.00 53.43 3 MET C CA 1
ATOM 706 C C . MET C 1 3 ? 19.783 13.166 42.408 1.00 51.69 3 MET C C 1
ATOM 707 O O . MET C 1 3 ? 20.079 13.114 41.209 1.00 47.93 3 MET C O 1
ATOM 712 N N . ALA C 1 4 ? 18.632 13.674 42.842 1.00 45.70 4 ALA C N 1
ATOM 713 C CA . ALA C 1 4 ? 17.610 14.157 41.926 1.00 42.74 4 ALA C CA 1
ATOM 714 C C . ALA C 1 4 ? 17.893 15.593 41.484 1.00 44.50 4 ALA C C 1
ATOM 715 O O . ALA C 1 4 ? 18.259 16.453 42.292 1.00 47.13 4 ALA C O 1
ATOM 717 N N . ASN C 1 5 ? 17.725 15.841 40.186 1.00 41.42 5 ASN C N 1
ATOM 718 C CA . ASN C 1 5 ? 17.945 17.149 39.586 1.00 37.85 5 ASN C CA 1
ATOM 719 C C . ASN C 1 5 ? 16.729 18.060 39.815 1.00 37.48 5 ASN C C 1
ATOM 720 O O . ASN C 1 5 ? 15.589 17.604 39.921 1.00 38.63 5 ASN C O 1
ATOM 725 N N . SER C 1 6 ? 16.978 19.362 39.892 1.00 41.32 6 SER C N 1
ATOM 726 C CA . SER C 1 6 ? 15.898 20.304 40.164 1.00 42.82 6 SER C CA 1
ATOM 727 C C . SER C 1 6 ? 15.005 20.493 38.938 1.00 38.25 6 SER C C 1
ATOM 728 O O . SER C 1 6 ? 15.453 20.395 37.790 1.00 34.21 6 SER C O 1
ATOM 731 N N . SER C 1 7 ? 13.729 20.775 39.198 1.00 42.57 7 SER C N 1
ATOM 732 C CA . SER C 1 7 ? 12.702 20.917 38.169 1.00 41.63 7 SER C CA 1
ATOM 733 C C . SER C 1 7 ? 12.300 22.379 37.974 1.00 36.93 7 SER C C 1
ATOM 734 O O . SER C 1 7 ? 12.225 23.141 38.938 1.00 35.62 7 SER C O 1
ATOM 737 N N . VAL C 1 8 ? 12.036 22.756 36.718 1.00 30.35 8 VAL C N 1
ATOM 738 C CA . VAL C 1 8 ? 11.556 24.069 36.305 1.00 29.65 8 VAL C CA 1
ATOM 739 C C . VAL C 1 8 ? 10.223 23.904 35.584 1.00 26.55 8 VAL C C 1
ATOM 740 O O . VAL C 1 8 ? 9.974 22.895 34.915 1.00 24.65 8 VAL C O 1
ATOM 744 N N . GLU C 1 9 ? 9.249 24.787 35.803 1.00 26.98 9 GLU C N 1
ATOM 745 C CA . GLU C 1 9 ? 7.998 24.803 35.058 1.00 29.62 9 GLU C CA 1
ATOM 746 C C . GLU C 1 9 ? 8.111 25.801 33.918 1.00 27.29 9 GLU C C 1
ATOM 747 O O . GLU C 1 9 ? 8.612 26.914 34.110 1.00 27.50 9 GLU C O 1
ATOM 753 N N . LEU C 1 10 ? 7.673 25.390 32.733 1.00 23.64 10 LEU C N 1
ATOM 754 C CA . LEU C 1 10 ? 7.681 26.228 31.544 1.00 26.09 10 LEU C CA 1
ATOM 755 C C . LEU C 1 10 ? 6.322 26.164 30.865 1.00 23.53 10 LEU C C 1
ATOM 756 O O . LEU C 1 10 ? 5.587 25.187 31.007 1.00 21.46 10 LEU C O 1
ATOM 761 N N . ARG C 1 11 ? 6.045 27.186 30.093 1.00 23.46 11 ARG C N 1
ATOM 762 C CA . ARG C 1 11 ? 4.761 27.173 29.384 1.00 27.05 11 ARG C CA 1
ATOM 763 C C . ARG C 1 11 ? 4.965 26.634 27.967 1.00 28.74 11 ARG C C 1
ATOM 764 O O . ARG C 1 11 ? 5.870 27.079 27.270 1.00 28.97 11 ARG C O 1
ATOM 772 N N . VAL C 1 12 ? 4.040 25.789 27.585 1.00 27.93 12 VAL C N 1
ATOM 773 C CA . VAL C 1 12 ? 4.136 25.061 26.324 1.00 24.62 12 VAL C CA 1
ATOM 774 C C . VAL C 1 12 ? 3.794 25.999 25.176 1.00 27.60 12 VAL C C 1
ATOM 775 O O . VAL C 1 12 ? 2.746 26.656 25.193 1.00 26.98 12 VAL C O 1
ATOM 779 N N . ALA C 1 13 ? 4.661 26.044 24.160 1.00 23.58 13 ALA C N 1
ATOM 780 C CA . ALA C 1 13 ? 4.405 26.803 22.943 1.00 26.01 13 ALA C CA 1
ATOM 781 C C . ALA C 1 13 ? 4.544 25.906 21.716 1.00 27.55 13 ALA C C 1
ATOM 782 O O . ALA C 1 13 ? 5.110 24.815 21.781 1.00 27.55 13 ALA C O 1
ATOM 784 N N . GLU C 1 14 ? 4.033 26.400 20.586 1.00 34.50 14 GLU C N 1
ATOM 785 C CA . GLU C 1 14 ? 4.147 25.697 19.313 1.00 33.72 14 GLU C CA 1
ATOM 786 C C . GLU C 1 14 ? 5.587 25.676 18.818 1.00 32.93 14 GLU C C 1
ATOM 787 O O . GLU C 1 14 ? 6.355 26.621 19.024 1.00 33.83 14 GLU C O 1
ATOM 793 N N . ALA C 1 15 ? 5.941 24.601 18.120 1.00 30.47 15 ALA C N 1
ATOM 794 C CA . ALA C 1 15 ? 7.228 24.550 17.444 1.00 31.27 15 ALA C CA 1
ATOM 795 C C . ALA C 1 15 ? 7.174 25.372 16.164 1.00 33.86 15 ALA C C 1
ATOM 796 O O . ALA C 1 15 ? 6.111 25.557 15.564 1.00 33.65 15 ALA C O 1
ATOM 798 N N . TYR C 1 16 ? 8.334 25.875 15.751 1.00 31.82 16 TYR C N 1
ATOM 799 C CA . TYR C 1 16 ? 8.422 26.465 14.425 1.00 33.57 16 TYR C CA 1
ATOM 800 C C . TYR C 1 16 ? 8.380 25.356 13.371 1.00 32.91 16 TYR C C 1
ATOM 801 O O . TYR C 1 16 ? 8.828 24.230 13.628 1.00 28.43 16 TYR C O 1
ATOM 810 N N . PRO C 1 17 ? 7.835 25.654 12.183 1.00 33.78 17 PRO C N 1
ATOM 811 C CA . PRO C 1 17 ? 7.680 24.615 11.150 1.00 33.88 17 PRO C CA 1
ATOM 812 C C . PRO C 1 17 ? 8.937 23.804 10.886 1.00 34.23 17 PRO C C 1
ATOM 813 O O . PRO C 1 17 ? 8.838 22.604 10.602 1.00 29.90 17 PRO C O 1
ATOM 817 N N . GLU C 1 18 ? 10.121 24.418 10.976 1.00 34.09 18 GLU C N 1
ATOM 818 C CA . GLU C 1 18 ? 11.280 23.621 10.589 1.00 37.04 18 GLU C CA 1
ATOM 819 C C . GLU C 1 18 ? 11.770 22.719 11.708 1.00 32.77 18 GLU C C 1
ATOM 820 O O . GLU C 1 18 ? 12.579 21.830 11.441 1.00 36.40 18 GLU C O 1
ATOM 826 N N . ASP C 1 19 ? 11.217 22.823 12.923 1.00 29.60 19 ASP C N 1
ATOM 827 C CA . ASP C 1 19 ? 11.548 21.911 14.018 1.00 27.22 19 ASP C CA 1
ATOM 828 C C . ASP C 1 19 ? 10.548 20.773 14.177 1.00 23.84 19 ASP C C 1
ATOM 829 O O . ASP C 1 19 ? 10.814 19.842 14.948 1.00 25.68 19 ASP C O 1
ATOM 834 N N . VAL C 1 20 ? 9.400 20.843 13.503 1.00 27.26 20 VAL C N 1
ATOM 835 C CA . VAL C 1 20 ? 8.394 19.791 13.623 1.00 30.30 20 VAL C CA 1
ATOM 836 C C . VAL C 1 20 ? 9.047 18.445 13.351 1.00 27.20 20 VAL C C 1
ATOM 837 O O . VAL C 1 20 ? 9.750 18.268 12.349 1.00 30.36 20 VAL C O 1
ATOM 841 N N . GLY C 1 21 ? 8.884 17.515 14.283 1.00 23.86 21 GLY C N 1
ATOM 842 C CA . GLY C 1 21 ? 9.418 16.175 14.144 1.00 28.93 21 GLY C CA 1
ATOM 843 C C . GLY C 1 21 ? 10.842 15.964 14.616 1.00 27.63 21 GLY C C 1
ATOM 844 O O . GLY C 1 21 ? 11.296 14.813 14.635 1.00 25.36 21 GLY C O 1
ATOM 845 N N . ARG C 1 22 ? 11.551 17.026 15.021 1.00 28.19 22 ARG C N 1
ATOM 846 C CA . ARG C 1 22 ? 12.996 16.977 15.257 1.00 31.60 22 ARG C CA 1
ATOM 847 C C . ARG C 1 22 ? 13.420 16.367 16.593 1.00 32.86 22 ARG C C 1
ATOM 848 O O . ARG C 1 22 ? 14.597 16.023 16.745 1.00 39.07 22 ARG C O 1
ATOM 856 N N . GLY C 1 23 ? 12.533 16.251 17.576 1.00 25.09 23 GLY C N 1
ATOM 857 C CA . GLY C 1 23 ? 12.962 15.662 18.837 1.00 25.17 23 GLY C CA 1
ATOM 858 C C . GLY C 1 23 ? 13.756 16.585 19.747 1.00 27.38 23 GLY C C 1
ATOM 859 O O . GLY C 1 23 ? 14.525 16.105 20.598 1.00 24.58 23 GLY C O 1
ATOM 860 N N . ILE C 1 24 ? 13.584 17.899 19.606 1.00 25.54 24 ILE C N 1
ATOM 861 C CA . ILE C 1 24 ? 14.273 18.878 20.438 1.00 21.91 24 ILE C CA 1
ATOM 862 C C . ILE C 1 24 ? 13.249 19.674 21.234 1.00 21.07 24 ILE C C 1
ATOM 863 O O . ILE C 1 24 ? 12.044 19.616 20.977 1.00 25.38 24 ILE C O 1
ATOM 868 N N . VAL C 1 25 ? 13.745 20.403 22.239 1.00 23.03 25 VAL C N 1
ATOM 869 C CA . VAL C 1 25 ? 13.004 21.449 22.936 1.00 23.43 25 VAL C CA 1
ATOM 870 C C . VAL C 1 25 ? 13.869 22.699 22.937 1.00 23.32 25 VAL C C 1
ATOM 871 O O . VAL C 1 25 ? 15.044 22.644 23.306 1.00 21.73 25 VAL C O 1
ATOM 875 N N . ARG C 1 26 ? 13.312 23.816 22.503 1.00 22.13 26 ARG C N 1
ATOM 876 C CA . ARG C 1 26 ? 14.053 25.067 22.503 1.00 22.84 26 ARG C CA 1
ATOM 877 C C . ARG C 1 26 ? 13.815 25.783 23.824 1.00 20.39 26 ARG C C 1
ATOM 878 O O . ARG C 1 26 ? 12.679 25.873 24.296 1.00 20.36 26 ARG C O 1
ATOM 886 N N . MET C 1 27 ? 14.892 26.278 24.421 1.00 23.33 27 MET C N 1
ATOM 887 C CA . MET C 1 27 ? 14.787 27.023 25.664 1.00 25.53 27 MET C CA 1
ATOM 888 C C . MET C 1 27 ? 15.925 28.032 25.715 1.00 20.10 27 MET C C 1
ATOM 889 O O . MET C 1 27 ? 17.030 27.766 25.234 1.00 20.89 27 MET C O 1
ATOM 894 N N . ASP C 1 28 ? 15.646 29.200 26.288 1.00 19.60 28 ASP C N 1
ATOM 895 C CA . ASP C 1 28 ? 16.662 30.239 26.362 1.00 18.49 28 ASP C CA 1
ATOM 896 C C . ASP C 1 28 ? 17.713 29.887 27.424 1.00 24.27 28 ASP C C 1
ATOM 897 O O . ASP C 1 28 ? 17.583 28.912 28.169 1.00 22.82 28 ASP C O 1
ATOM 902 N N . LYS C 1 29 ? 18.763 30.707 27.504 1.00 22.29 29 LYS C N 1
ATOM 903 C CA . LYS C 1 29 ? 19.854 30.434 28.437 1.00 21.09 29 LYS C CA 1
ATOM 904 C C . LYS C 1 29 ? 19.428 30.580 29.896 1.00 21.89 29 LYS C C 1
ATOM 905 O O . LYS C 1 29 ? 19.869 29.786 30.736 1.00 24.62 29 LYS C O 1
ATOM 911 N N . GLN C 1 30 ? 18.585 31.567 30.227 1.00 23.19 30 GLN C N 1
ATOM 912 C CA . GLN C 1 30 ? 17.990 31.645 31.565 1.00 26.88 30 GLN C CA 1
ATOM 913 C C . GLN C 1 30 ? 17.505 30.279 32.013 1.00 23.47 30 GLN C C 1
ATOM 914 O O . GLN C 1 30 ? 17.737 29.844 33.145 1.00 22.64 30 GLN C O 1
ATOM 920 N N . THR C 1 31 ? 16.777 29.613 31.134 1.00 18.62 31 THR C N 1
ATOM 921 C CA . THR C 1 31 ? 16.154 28.352 31.483 1.00 20.36 31 THR C CA 1
ATOM 922 C C . THR C 1 31 ? 17.188 27.241 31.583 1.00 21.00 31 THR C C 1
ATOM 923 O O . THR C 1 31 ? 17.170 26.465 32.538 1.00 19.71 31 THR C O 1
ATOM 927 N N . ARG C 1 32 ? 18.117 27.175 30.626 1.00 20.34 32 ARG C N 1
ATOM 928 C CA . ARG C 1 32 ? 19.173 26.170 30.688 1.00 21.80 32 ARG C CA 1
ATOM 929 C C . ARG C 1 32 ? 19.995 26.299 31.969 1.00 25.36 32 ARG C C 1
ATOM 930 O O . ARG C 1 32 ? 20.312 25.289 32.609 1.00 24.29 32 ARG C O 1
ATOM 938 N N . ALA C 1 33 ? 20.336 27.533 32.365 1.00 27.15 33 ALA C N 1
ATOM 939 C CA . ALA C 1 33 ? 21.073 27.754 33.614 1.00 23.29 33 ALA C CA 1
ATOM 940 C C . ALA C 1 33 ? 20.292 27.233 34.818 1.00 23.76 33 ALA C C 1
ATOM 941 O O . ALA C 1 33 ? 20.839 26.516 35.661 1.00 25.77 33 ALA C O 1
ATOM 943 N N . LYS C 1 34 ? 18.999 27.563 34.899 1.00 24.42 34 LYS C N 1
ATOM 944 C CA . LYS C 1 34 ? 18.205 27.067 36.021 1.00 27.20 34 LYS C CA 1
ATOM 945 C C . LYS C 1 34 ? 18.148 25.541 36.047 1.00 28.63 34 LYS C C 1
ATOM 946 O O . LYS C 1 34 ? 18.154 24.933 37.122 1.00 32.68 34 LYS C O 1
ATOM 952 N N . LEU C 1 35 ? 18.176 24.888 34.884 1.00 23.15 35 LEU C N 1
ATOM 953 C CA . LEU C 1 35 ? 18.132 23.434 34.799 1.00 21.71 35 LEU C CA 1
ATOM 954 C C . LEU C 1 35 ? 19.498 22.782 34.959 1.00 24.79 35 LEU C C 1
ATOM 955 O O . LEU C 1 35 ? 19.571 21.562 35.173 1.00 27.77 35 LEU C O 1
ATOM 960 N N . GLY C 1 36 ? 20.572 23.558 34.853 1.00 26.89 36 GLY C N 1
ATOM 961 C CA . GLY C 1 36 ? 21.907 22.996 34.839 1.00 25.25 36 GLY C CA 1
ATOM 962 C C . GLY C 1 36 ? 22.194 22.184 33.594 1.00 27.33 36 GLY C C 1
ATOM 963 O O . GLY C 1 36 ? 22.858 21.143 33.681 1.00 29.97 36 GLY C O 1
ATOM 964 N N . VAL C 1 37 ? 21.702 22.626 32.435 1.00 22.91 37 VAL C N 1
ATOM 965 C CA . VAL C 1 37 ? 21.942 21.889 31.199 1.00 22.82 37 VAL C CA 1
ATOM 966 C C . VAL C 1 37 ? 22.508 22.844 30.162 1.00 22.53 37 VAL C C 1
ATOM 967 O O . VAL C 1 37 ? 22.291 24.056 30.222 1.00 22.71 37 VAL C O 1
ATOM 971 N N . SER C 1 38 ? 23.197 22.259 29.192 1.00 25.79 38 SER C N 1
ATOM 972 C CA . SER C 1 38 ? 23.722 22.928 28.012 1.00 29.82 38 SER C CA 1
ATOM 973 C C . SER C 1 38 ? 23.030 22.357 26.782 1.00 30.73 38 SER C C 1
ATOM 974 O O . SER C 1 38 ? 22.431 21.275 26.832 1.00 25.16 38 SER C O 1
ATOM 977 N N . VAL C 1 39 ? 23.088 23.117 25.682 1.00 27.48 39 VAL C N 1
ATOM 978 C CA . VAL C 1 39 ? 22.659 22.697 24.355 1.00 25.20 39 VAL C CA 1
ATOM 979 C C . VAL C 1 39 ? 23.129 21.277 24.086 1.00 23.92 39 VAL C C 1
ATOM 980 O O . VAL C 1 39 ? 24.264 20.909 24.406 1.00 26.06 39 VAL C O 1
ATOM 984 N N . GLY C 1 40 ? 22.270 20.394 23.572 1.00 23.25 40 GLY C N 1
ATOM 985 C CA . GLY C 1 40 ? 22.674 19.048 23.248 1.00 21.81 40 GLY C CA 1
ATOM 986 C C . GLY C 1 40 ? 22.497 18.051 24.371 1.00 23.88 40 GLY C C 1
ATOM 987 O O . GLY C 1 40 ? 22.462 16.846 24.106 1.00 25.06 40 GLY C O 1
ATOM 988 N N . ASP C 1 41 ? 22.386 18.516 25.619 1.00 23.07 41 ASP C N 1
ATOM 989 C CA . ASP C 1 41 ? 21.942 17.647 26.696 1.00 22.07 41 ASP C CA 1
ATOM 990 C C . ASP C 1 41 ? 20.453 17.340 26.542 1.00 22.49 41 ASP C C 1
ATOM 991 O O . ASP C 1 41 ? 19.725 17.998 25.797 1.00 21.71 41 ASP C O 1
ATOM 996 N N . TYR C 1 42 ? 19.997 16.344 27.292 1.00 20.73 42 TYR C N 1
ATOM 997 C CA . TYR C 1 42 ? 18.605 15.934 27.285 1.00 22.12 42 TYR C CA 1
ATOM 998 C C . TYR C 1 42 ? 17.893 16.417 28.543 1.00 23.84 42 TYR C C 1
ATOM 999 O O . TYR C 1 42 ? 18.487 16.469 29.626 1.00 21.49 42 TYR C O 1
ATOM 1008 N N . VAL C 1 43 ? 16.619 16.773 28.394 1.00 19.07 43 VAL C N 1
ATOM 1009 C CA . VAL C 1 43 ? 15.764 17.070 29.534 1.00 20.84 43 VAL C CA 1
ATOM 1010 C C . VAL C 1 43 ? 14.552 16.155 29.481 1.00 20.19 43 VAL C C 1
ATOM 1011 O O . VAL C 1 43 ? 14.123 15.726 28.408 1.00 19.29 43 VAL C O 1
ATOM 1015 N N . GLU C 1 44 ? 14.012 15.838 30.654 1.00 21.44 44 GLU C N 1
ATOM 1016 C CA . GLU C 1 44 ? 12.772 15.083 30.754 1.00 23.56 44 GLU C CA 1
ATOM 1017 C C . GLU C 1 44 ? 11.621 16.061 30.943 1.00 22.24 44 GLU C C 1
ATOM 1018 O O . GLU C 1 44 ? 11.700 16.969 31.781 1.00 21.91 44 GLU C O 1
ATOM 1024 N N . VAL C 1 45 ? 10.581 15.911 30.133 1.00 28.61 45 VAL C N 1
ATOM 1025 C CA . VAL C 1 45 ? 9.438 16.818 30.147 1.00 28.03 45 VAL C CA 1
ATOM 1026 C C . VAL C 1 45 ? 8.222 16.044 30.621 1.00 26.33 45 VAL C C 1
ATOM 1027 O O . VAL C 1 45 ? 7.987 14.906 30.202 1.00 25.20 45 VAL C O 1
ATOM 1031 N N . LYS C 1 46 ? 7.446 16.671 31.490 1.00 26.76 46 LYS C N 1
ATOM 1032 C CA . LYS C 1 46 ? 6.285 16.013 32.045 1.00 29.68 46 LYS C CA 1
ATOM 1033 C C . LYS C 1 46 ? 5.306 17.098 32.444 1.00 29.45 46 LYS C C 1
ATOM 1034 O O . LYS C 1 46 ? 5.708 18.201 32.811 1.00 25.64 46 LYS C O 1
ATOM 1040 N N . LYS C 1 47 ? 4.048 16.715 32.283 1.00 33.38 47 LYS C N 1
ATOM 1041 C CA . LYS C 1 47 ? 2.859 17.528 32.578 1.00 36.49 47 LYS C CA 1
ATOM 1042 C C . LYS C 1 47 ? 2.856 17.804 34.088 1.00 34.11 47 LYS C C 1
ATOM 1043 O O . LYS C 1 47 ? 3.249 16.943 34.833 1.00 35.04 47 LYS C O 1
ATOM 1049 N N . VAL C 1 48 ? 2.468 19.015 34.492 1.00 23.74 48 VAL C N 1
ATOM 1050 C CA . VAL C 1 48 ? 2.511 19.370 35.907 1.00 24.28 48 VAL C CA 1
ATOM 1051 C C . VAL C 1 48 ? 1.548 18.476 36.686 1.00 25.64 48 VAL C C 1
ATOM 1052 O O . VAL C 1 48 ? 0.402 18.247 36.271 1.00 26.90 48 VAL C O 1
ATOM 1056 N N . ASP C 1 49 ? 2.026 17.931 37.801 1.00 34.64 49 ASP C N 1
ATOM 1057 C CA . ASP C 1 49 ? 1.243 16.987 38.611 1.00 38.34 49 ASP C CA 1
ATOM 1058 C C . ASP C 1 49 ? 1.398 17.270 40.101 1.00 38.18 49 ASP C C 1
ATOM 1059 O O . ASP C 1 49 ? 2.207 18.117 40.492 1.00 38.49 49 ASP C O 1
ATOM 1064 N N . SER D 1 6 ? 3.549 9.758 28.409 1.00 75.50 6 SER D N 1
ATOM 1065 C CA . SER D 1 6 ? 3.163 10.373 29.705 1.00 75.12 6 SER D CA 1
ATOM 1066 C C . SER D 1 6 ? 4.330 11.170 30.268 1.00 69.57 6 SER D C 1
ATOM 1067 O O . SER D 1 6 ? 4.151 11.780 31.302 1.00 72.46 6 SER D O 1
ATOM 1070 N N . SER D 1 7 ? 5.482 11.067 29.628 1.00 52.44 7 SER D N 1
ATOM 1071 C CA . SER D 1 7 ? 6.753 11.741 29.978 1.00 46.91 7 SER D CA 1
ATOM 1072 C C . SER D 1 7 ? 7.662 11.540 28.769 1.00 45.60 7 SER D C 1
ATOM 1073 O O . SER D 1 7 ? 7.562 10.497 28.142 1.00 47.70 7 SER D O 1
ATOM 1076 N N . VAL D 1 8 ? 8.414 12.554 28.383 1.00 34.52 8 VAL D N 1
ATOM 1077 C CA . VAL D 1 8 ? 9.258 12.444 27.203 1.00 28.26 8 VAL D CA 1
ATOM 1078 C C . VAL D 1 8 ? 10.635 12.998 27.546 1.00 24.96 8 VAL D C 1
ATOM 1079 O O . VAL D 1 8 ? 10.808 13.753 28.506 1.00 24.16 8 VAL D O 1
ATOM 1083 N N . GLU D 1 9 ? 11.623 12.604 26.746 1.00 25.42 9 GLU D N 1
ATOM 1084 C CA . GLU D 1 9 ? 12.991 13.081 26.889 1.00 26.68 9 GLU D CA 1
ATOM 1085 C C . GLU D 1 9 ? 13.453 13.633 25.550 1.00 28.97 9 GLU D C 1
ATOM 1086 O O . GLU D 1 9 ? 13.487 12.908 24.554 1.00 30.69 9 GLU D O 1
ATOM 1092 N N . LEU D 1 10 ? 13.789 14.917 25.529 1.00 23.29 10 LEU D N 1
ATOM 1093 C CA . LEU D 1 10 ? 14.098 15.643 24.311 1.00 19.82 10 LEU D CA 1
ATOM 1094 C C . LEU D 1 10 ? 15.458 16.300 24.455 1.00 20.50 10 LEU D C 1
ATOM 1095 O O . LEU D 1 10 ? 15.950 16.513 25.568 1.00 21.08 10 LEU D O 1
ATOM 1100 N N . ARG D 1 11 ? 16.076 16.618 23.325 1.00 21.91 11 ARG D N 1
ATOM 1101 C CA . ARG D 1 11 ? 17.402 17.212 23.350 1.00 24.00 11 ARG D CA 1
ATOM 1102 C C . ARG D 1 11 ? 17.265 18.725 23.422 1.00 23.18 11 ARG D C 1
ATOM 1103 O O . ARG D 1 11 ? 16.433 19.311 22.715 1.00 20.24 11 ARG D O 1
ATOM 1111 N N . VAL D 1 12 ? 18.084 19.354 24.269 1.00 20.91 12 VAL D N 1
ATOM 1112 C CA . VAL D 1 12 ? 18.012 20.805 24.436 1.00 20.52 12 VAL D CA 1
ATOM 1113 C C . VAL D 1 12 ? 18.602 21.486 23.215 1.00 20.72 12 VAL D C 1
ATOM 1114 O O . VAL D 1 12 ? 19.693 21.132 22.745 1.00 21.99 12 VAL D O 1
ATOM 1118 N N . ALA D 1 13 ? 17.895 22.476 22.698 1.00 19.39 13 ALA D N 1
ATOM 1119 C CA . ALA D 1 13 ? 18.402 23.306 21.626 1.00 18.58 13 ALA D CA 1
ATOM 1120 C C . ALA D 1 13 ? 18.214 24.766 22.012 1.00 18.84 13 ALA D C 1
ATOM 1121 O O . ALA D 1 13 ? 17.333 25.101 22.811 1.00 19.95 13 ALA D O 1
ATOM 1123 N N . GLU D 1 14 ? 19.042 25.629 21.426 1.00 21.83 14 GLU D N 1
ATOM 1124 C CA . GLU D 1 14 ? 18.992 27.057 21.730 1.00 23.08 14 GLU D CA 1
ATOM 1125 C C . GLU D 1 14 ? 17.634 27.644 21.350 1.00 22.36 14 GLU D C 1
ATOM 1126 O O . GLU D 1 14 ? 16.884 27.084 20.550 1.00 23.17 14 GLU D O 1
ATOM 1132 N N . ALA D 1 15 ? 17.306 28.774 21.961 1.00 19.20 15 ALA D N 1
ATOM 1133 C CA . ALA D 1 15 ? 16.051 29.420 21.645 1.00 23.33 15 ALA D CA 1
ATOM 1134 C C . ALA D 1 15 ? 16.186 30.245 20.366 1.00 24.20 15 ALA D C 1
ATOM 1135 O O . ALA D 1 15 ? 17.287 30.575 19.915 1.00 23.58 15 ALA D O 1
ATOM 1137 N N . TYR D 1 16 ? 15.044 30.574 19.776 1.00 23.41 16 TYR D N 1
ATOM 1138 C CA . TYR D 1 16 ? 15.040 31.645 18.795 1.00 27.31 16 TYR D CA 1
ATOM 1139 C C . TYR D 1 16 ? 15.112 32.986 19.525 1.00 25.73 16 TYR D C 1
ATOM 1140 O O . TYR D 1 16 ? 14.586 33.122 20.632 1.00 27.42 16 TYR D O 1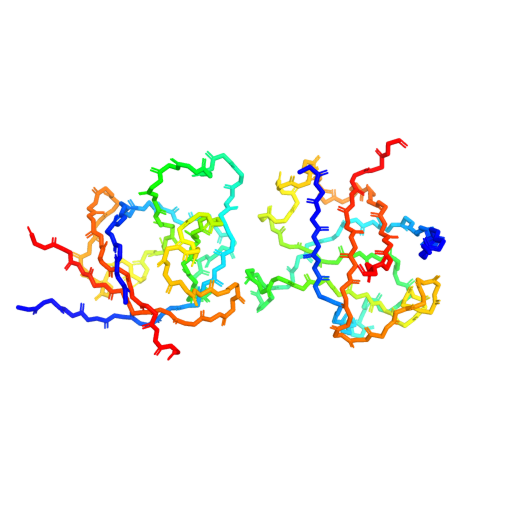
ATOM 1149 N N . PRO D 1 17 ? 15.756 33.992 18.921 1.00 25.67 17 PRO D N 1
ATOM 1150 C CA . PRO D 1 17 ? 16.026 35.238 19.661 1.00 27.34 17 PRO D CA 1
ATOM 1151 C C . PRO D 1 17 ? 14.781 35.912 20.199 1.00 28.47 17 PRO D C 1
ATOM 1152 O O . PRO D 1 17 ? 14.826 36.468 21.300 1.00 24.04 17 PRO D O 1
ATOM 1156 N N . GLU D 1 18 ? 13.664 35.863 19.466 1.00 28.29 18 GLU D N 1
ATOM 1157 C CA . GLU D 1 18 ? 12.425 36.485 19.923 1.00 27.86 18 GLU D CA 1
ATOM 1158 C C . GLU D 1 18 ? 11.833 35.816 21.163 1.00 28.38 18 GLU D C 1
ATOM 1159 O O . GLU D 1 18 ? 11.024 36.440 21.860 1.00 27.36 18 GLU D O 1
ATOM 1165 N N . ASP D 1 19 ? 12.210 34.569 21.457 1.00 25.28 19 ASP D N 1
ATOM 1166 C CA . ASP D 1 19 ? 11.689 33.845 22.614 1.00 24.72 19 ASP D CA 1
ATOM 1167 C C . ASP D 1 19 ? 12.534 34.003 23.873 1.00 26.03 19 ASP D C 1
ATOM 1168 O O . ASP D 1 19 ? 12.149 33.487 24.932 1.00 23.71 19 ASP D O 1
ATOM 1173 N N . VAL D 1 20 ? 13.697 34.651 23.785 1.00 25.05 20 VAL D N 1
ATOM 1174 C CA . VAL D 1 20 ? 14.584 34.770 24.934 1.00 22.93 20 VAL D CA 1
ATOM 1175 C C . VAL D 1 20 ? 13.906 35.603 26.013 1.00 24.62 20 VAL D C 1
ATOM 1176 O O . VAL D 1 20 ? 13.372 36.685 25.742 1.00 22.65 20 VAL D O 1
ATOM 1180 N N . GLY D 1 21 ? 13.873 35.095 27.247 1.00 26.47 21 GLY D N 1
ATOM 1181 C CA . GLY D 1 21 ? 13.175 35.770 28.320 1.00 28.32 21 GLY D CA 1
ATOM 1182 C C . GLY D 1 21 ? 11.696 35.457 28.424 1.00 32.52 21 GLY D C 1
ATOM 1183 O O . GLY D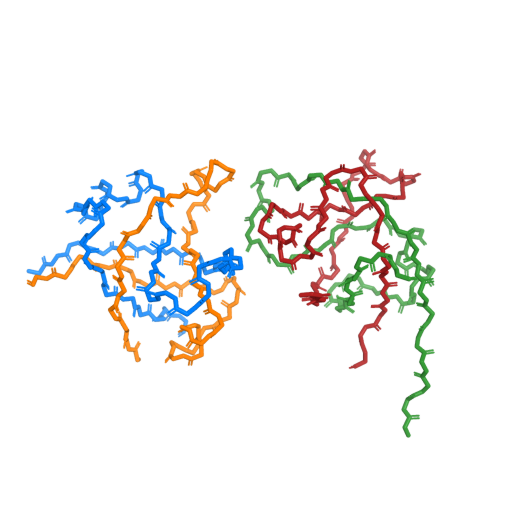 1 21 ? 11.027 35.998 29.314 1.00 30.81 21 GLY D O 1
ATOM 1184 N N . ARG D 1 22 ? 11.161 34.594 27.554 1.00 33.19 22 ARG D N 1
ATOM 1185 C CA . ARG D 1 22 ? 9.738 34.298 27.543 1.00 33.95 22 ARG D CA 1
ATOM 1186 C C . ARG D 1 22 ? 9.341 33.160 28.475 1.00 31.62 22 ARG D C 1
ATOM 1187 O O . ARG D 1 22 ? 8.158 33.038 28.804 1.00 34.88 22 ARG D O 1
ATOM 1195 N N . GLY D 1 23 ? 10.285 32.337 28.917 1.00 26.78 23 GLY D N 1
ATOM 1196 C CA . GLY D 1 23 ? 9.934 31.217 29.782 1.00 26.72 23 GLY D CA 1
ATOM 1197 C C . GLY D 1 23 ? 9.000 30.214 29.138 1.00 28.41 23 GLY D C 1
ATOM 1198 O O . GLY D 1 23 ? 8.096 29.691 29.800 1.00 29.46 23 GLY D O 1
ATOM 1199 N N . ILE D 1 24 ? 9.172 29.963 27.853 1.00 22.98 24 ILE D N 1
ATOM 1200 C CA . ILE D 1 24 ? 8.338 29.015 27.131 1.00 24.74 24 ILE D CA 1
ATOM 1201 C C . ILE D 1 24 ? 9.204 27.856 26.661 1.00 23.85 24 ILE D C 1
ATOM 1202 O O . ILE D 1 24 ? 10.432 27.968 26.579 1.00 26.98 24 ILE D O 1
ATOM 1207 N N . VAL D 1 25 ? 8.554 26.727 26.387 1.00 21.96 25 VAL D N 1
ATOM 1208 C CA . VAL D 1 25 ? 9.212 25.587 25.755 1.00 23.95 25 VAL D CA 1
ATOM 1209 C C . VAL D 1 25 ? 8.454 25.287 24.471 1.00 25.06 25 VAL D C 1
ATOM 1210 O O . VAL D 1 25 ? 7.239 25.060 24.494 1.00 24.00 25 VAL D O 1
ATOM 1214 N N . ARG D 1 26 ? 9.194 25.261 23.374 1.00 27.86 26 ARG D N 1
ATOM 1215 C CA . ARG D 1 26 ? 8.589 25.000 22.084 1.00 27.03 26 ARG D CA 1
ATOM 1216 C C . ARG D 1 26 ? 8.747 23.527 21.748 1.00 22.52 26 ARG D C 1
ATOM 1217 O O . ARG D 1 26 ? 9.861 23.001 21.752 1.00 24.76 26 ARG D O 1
ATOM 1225 N N . MET D 1 27 ? 7.620 22.866 21.502 1.00 26.31 27 MET D N 1
ATOM 1226 C CA . MET D 1 27 ? 7.567 21.452 21.151 1.00 29.70 27 MET D CA 1
ATOM 1227 C C . MET D 1 27 ? 6.466 21.276 20.118 1.00 30.91 27 MET D C 1
ATOM 1228 O O . MET D 1 27 ? 5.546 22.095 20.028 1.00 31.85 27 MET D O 1
ATOM 1233 N N . ASP D 1 28 ? 6.550 20.199 19.336 1.00 26.11 28 ASP D N 1
ATOM 1234 C CA . ASP D 1 28 ? 5.573 20.037 18.269 1.00 23.92 28 ASP D CA 1
ATOM 1235 C C . ASP D 1 28 ? 4.332 19.292 18.771 1.00 27.04 28 ASP D C 1
ATOM 1236 O O . ASP D 1 28 ? 4.278 18.794 19.903 1.00 26.06 28 ASP D O 1
ATOM 1241 N N . LYS D 1 29 ? 3.324 19.216 17.894 1.00 24.93 29 LYS D N 1
ATOM 1242 C CA . LYS D 1 29 ? 2.023 18.672 18.273 1.00 27.59 29 LYS D CA 1
ATOM 1243 C C . LYS D 1 29 ? 2.127 17.221 18.720 1.00 25.36 29 LYS D C 1
ATOM 1244 O O . LYS D 1 29 ? 1.400 16.789 19.619 1.00 24.85 29 LYS D O 1
ATOM 1250 N N . GLN D 1 30 ? 2.995 16.439 18.080 1.00 26.66 30 GLN D N 1
ATOM 1251 C CA . GLN D 1 30 ? 3.175 15.059 18.510 1.00 26.68 30 GLN D CA 1
ATOM 1252 C C . GLN D 1 30 ? 3.701 15.008 19.935 1.00 24.64 30 GLN D C 1
ATOM 1253 O O . GLN D 1 30 ? 3.270 14.166 20.730 1.00 22.64 30 GLN D O 1
ATOM 1259 N N . THR D 1 31 ? 4.640 15.904 20.275 1.00 19.49 31 THR D N 1
ATOM 1260 C CA . THR D 1 31 ? 5.182 15.920 21.628 1.00 20.20 31 THR D CA 1
ATOM 1261 C C . THR D 1 31 ? 4.116 16.326 22.632 1.00 22.54 31 THR D C 1
ATOM 1262 O O . THR D 1 31 ? 3.953 15.672 23.666 1.00 21.12 31 THR D O 1
ATOM 1266 N N . ARG D 1 32 ? 3.354 17.380 22.329 1.00 22.02 32 ARG D N 1
ATOM 1267 C CA . ARG D 1 32 ? 2.276 17.779 23.229 1.00 24.01 32 ARG D CA 1
ATOM 1268 C C . ARG D 1 32 ? 1.250 16.665 23.394 1.00 24.27 32 ARG D C 1
ATOM 1269 O O . ARG D 1 32 ? 0.806 16.387 24.516 1.00 25.95 32 ARG D O 1
ATOM 1277 N N . ALA D 1 33 ? 0.863 16.016 22.286 1.00 22.76 33 ALA D N 1
ATOM 1278 C CA . ALA D 1 33 ? -0.088 14.913 22.364 1.00 20.75 33 ALA D CA 1
ATOM 1279 C C . ALA D 1 33 ? 0.445 13.776 23.231 1.00 22.59 33 ALA D C 1
ATOM 1280 O O . ALA D 1 33 ? -0.296 13.201 24.035 1.00 22.64 33 ALA D O 1
ATOM 1282 N N . LYS D 1 34 ? 1.732 13.445 23.091 1.00 23.53 34 LYS D N 1
ATOM 1283 C CA . LYS D 1 34 ? 2.312 12.402 23.926 1.00 24.26 34 LYS D CA 1
ATOM 1284 C C . LYS D 1 34 ? 2.288 12.796 25.395 1.00 25.67 34 LYS D C 1
ATOM 1285 O O . LYS D 1 34 ? 2.101 11.937 26.262 1.00 22.45 34 LYS D O 1
ATOM 1291 N N . LEU D 1 35 ? 2.473 14.083 25.691 1.00 24.32 35 LEU D N 1
ATOM 1292 C CA . LEU D 1 35 ? 2.429 14.563 27.065 1.00 23.97 35 LEU D CA 1
ATOM 1293 C C . LEU D 1 35 ? 1.011 14.760 27.582 1.00 27.89 35 LEU D C 1
ATOM 1294 O O . LEU D 1 35 ? 0.819 14.833 28.800 1.00 27.53 35 LEU D O 1
ATOM 1299 N N . GLY D 1 36 ? 0.022 14.837 26.700 1.00 25.79 36 GLY D N 1
ATOM 1300 C CA . GLY D 1 36 ? -1.321 15.187 27.131 1.00 23.66 36 GLY D CA 1
ATOM 1301 C C . GLY D 1 36 ? -1.457 16.637 27.544 1.00 22.58 36 GLY D C 1
ATOM 1302 O O . GLY D 1 36 ? -2.211 16.945 28.472 1.00 23.91 36 GLY D O 1
ATOM 1303 N N . VAL D 1 37 ? -0.749 17.542 26.868 1.00 24.59 37 VAL D N 1
ATOM 1304 C CA . VAL D 1 37 ? -0.861 18.968 27.142 1.00 26.17 37 VAL D CA 1
ATOM 1305 C C . VAL D 1 37 ? -1.228 19.701 25.863 1.00 27.75 37 VAL D C 1
ATOM 1306 O O . VAL D 1 37 ? -1.121 19.167 24.756 1.00 27.14 37 VAL D O 1
ATOM 1310 N N . SER D 1 38 ? -1.656 20.952 26.033 1.00 30.13 38 SER D N 1
ATOM 1311 C CA . SER D 1 38 ? -1.918 21.829 24.902 1.00 31.24 38 SER D CA 1
ATOM 1312 C C . SER D 1 38 ? -1.064 23.078 25.015 1.00 34.38 38 SER D C 1
ATOM 1313 O O . SER D 1 38 ? -0.433 23.348 26.046 1.00 33.60 38 SER D O 1
ATOM 1316 N N . VAL D 1 39 ? -1.112 23.874 23.946 1.00 30.17 39 VAL D N 1
ATOM 1317 C CA . VAL D 1 39 ? -0.471 25.177 23.970 1.00 26.72 39 VAL D CA 1
ATOM 1318 C C . VAL D 1 39 ? -1.040 25.980 25.131 1.00 28.22 39 VAL D C 1
ATOM 1319 O O . VAL D 1 39 ? -2.251 25.975 25.375 1.00 28.06 39 VAL D O 1
ATOM 1323 N N . GLY D 1 40 ? -0.161 26.636 25.889 1.00 26.05 40 GLY D N 1
ATOM 1324 C CA . GLY D 1 40 ? -0.568 27.398 27.050 1.00 26.67 40 GLY D CA 1
ATOM 1325 C C . GLY D 1 40 ? -0.566 26.624 28.359 1.00 27.61 40 GLY D C 1
ATOM 1326 O O . GLY D 1 40 ? -0.613 27.240 29.427 1.00 24.46 40 GLY D O 1
ATOM 1327 N N . ASP D 1 41 ? -0.538 25.292 28.302 1.00 23.05 41 ASP D N 1
ATOM 1328 C CA . ASP D 1 41 ? -0.344 24.503 29.508 1.00 24.35 41 ASP D CA 1
ATOM 1329 C C . ASP D 1 41 ? 1.080 24.707 30.023 1.00 25.85 41 ASP D C 1
ATOM 1330 O O . ASP D 1 41 ? 1.941 25.260 29.337 1.00 26.51 41 ASP D O 1
ATOM 1335 N N . TYR D 1 42 ? 1.333 24.223 31.235 1.00 21.42 42 TYR D N 1
ATOM 1336 C CA . TYR D 1 42 ? 2.685 24.193 31.776 1.00 20.28 42 TYR D CA 1
ATOM 1337 C C . TYR D 1 42 ? 3.172 22.754 31.900 1.00 23.11 42 TYR D C 1
ATOM 1338 O O . TYR D 1 42 ? 2.385 21.834 32.141 1.00 23.98 42 TYR D O 1
ATOM 1347 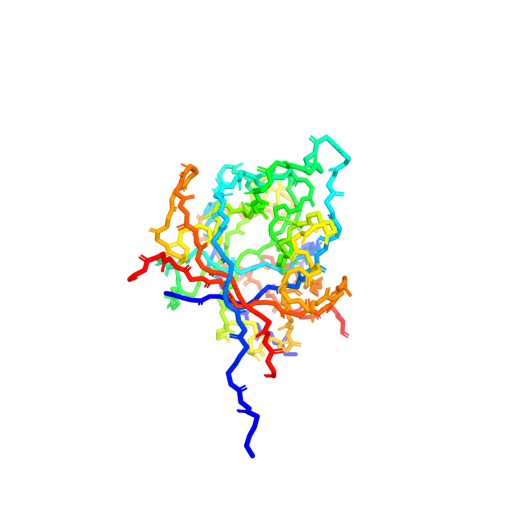N N . VAL D 1 43 ? 4.483 22.574 31.718 1.00 18.95 43 VAL D N 1
ATOM 1348 C CA . VAL D 1 43 ? 5.158 21.304 31.947 1.00 21.38 43 VAL D CA 1
ATOM 1349 C C . VAL D 1 43 ? 6.269 21.499 32.964 1.00 23.99 43 VAL D C 1
ATOM 1350 O O . VAL D 1 43 ? 6.834 22.591 33.102 1.00 22.66 43 VAL D O 1
ATOM 1354 N N . GLU D 1 44 ? 6.577 20.420 33.681 1.00 25.22 44 GLU D N 1
ATOM 1355 C CA . GLU D 1 44 ? 7.794 20.315 34.470 1.00 27.76 44 GLU D CA 1
ATOM 1356 C C . GLU D 1 44 ? 8.915 19.768 33.594 1.00 27.56 44 GLU D C 1
ATOM 1357 O O . GLU D 1 44 ? 8.716 18.793 32.849 1.00 27.53 44 GLU D O 1
ATOM 1363 N N . VAL D 1 45 ? 10.089 20.396 33.688 1.00 19.22 45 VAL D N 1
ATOM 1364 C CA . VAL D 1 45 ? 11.267 20.012 32.921 1.00 21.66 45 VAL D CA 1
ATOM 1365 C C . VAL D 1 45 ? 12.432 19.794 33.881 1.00 23.37 45 VAL D C 1
ATOM 1366 O O . VAL D 1 45 ? 12.623 20.554 34.835 1.00 21.58 45 VAL D O 1
ATOM 1370 N N . LYS D 1 46 ? 13.224 18.756 33.623 1.00 21.59 46 LYS D N 1
ATOM 1371 C CA . LYS D 1 46 ? 14.444 18.597 34.404 1.00 25.95 46 LYS D CA 1
ATOM 1372 C C . LYS D 1 46 ? 15.514 17.869 33.602 1.00 23.02 46 LYS D C 1
ATOM 1373 O O . LYS D 1 46 ? 15.210 17.125 32.670 1.00 22.91 46 LYS D O 1
ATOM 1379 N N . LYS D 1 47 ? 16.753 18.106 33.995 1.00 23.75 47 LYS D N 1
ATOM 1380 C CA . LYS D 1 47 ? 17.951 17.481 33.399 1.00 26.47 47 LYS D CA 1
ATOM 1381 C C . LYS D 1 47 ? 17.864 15.958 33.530 1.00 25.65 47 LYS D C 1
ATOM 1382 O O . LYS D 1 47 ? 17.429 15.475 34.570 1.00 24.86 47 LYS D O 1
ATOM 1388 N N . VAL D 1 48 ? 18.183 15.233 32.460 1.00 21.34 48 VAL D N 1
ATOM 1389 C CA . VAL D 1 48 ? 18.238 13.772 32.490 1.00 22.58 48 VAL D CA 1
ATOM 1390 C C . VAL D 1 48 ? 19.666 13.335 32.798 1.00 24.39 48 VAL D C 1
ATOM 1391 O O . VAL D 1 48 ? 20.602 13.739 32.104 1.00 24.32 48 VAL D O 1
ATOM 1395 N N . ASP D 1 49 ? 19.834 12.498 33.821 1.00 24.95 49 ASP D N 1
ATOM 1396 C CA . ASP D 1 49 ? 21.111 11.811 34.051 1.00 27.08 49 ASP D CA 1
ATOM 1397 C C . ASP D 1 49 ? 21.178 10.534 33.199 1.00 31.76 49 ASP D C 1
ATOM 1398 O O . ASP D 1 49 ? 20.192 9.802 33.122 1.00 30.82 49 ASP D O 1
#

Foldseek 3Di:
DFDDDDDDDDDDDVVCVPVPDDDDDDVVCVNRVHDPPDDDDDDDPD/DDDDDDDDDDDPVCPPVPDDDDDPVRCVVVVHDVPDDDDDDDDD/DDDDFDDDDDDDDDDDVVCVPVPDDDDDPVVCVNRVHDPPDDDDDDDDD/DDDDDDDDDDDPVCVPVPDDDDDPVVCVVVVHDPPDDDDDDDDD

B-factor: mean 30.96, std 12.25, range [14.43, 98.57]

Sequence (183 aa):
ANSSVELRVAEAYPEDVGRGIVRMDKQTRAKLGVSVGDYVEVKKVDSSVELRVAEAYPEDVGRGIVRMDKQTRAKLGVSVGDYVEVKKVDGPMANSSVELRVAEAYPEDVGRGIVRMDKQTRAKLGVSVGDYVEVKKVDSSVELRVAEAYPEDVGRGIVRMDKQTRAKLGVSVGDYVEVKKVD

Radius of gyration: 17.47 Å; Cα contacts (8 Å, |Δi|>4): 448; chains: 4; bounding box: 28×41×53 Å

Secondary structure (DSSP, 8-state):
---EEEEEEEEPPGGGTTS-EEEE-HHHHHHHT--TT-EEEEEE--/-EEEEEEEEPPGGGTTS-EEEE-HHHHHHHT--TT-EEEEEE--/-PPPPPEEEEEEEEPPGGGTTS-EEE--HHHHHHHT--TT-EEEEEE--/--EEEEEEPPPGGGTTS-EEEE-HHHHHHHT--TT-EEEEEE--

Nearest PDB structures (foldseek):
  8jvp-assembly1_A-2  TM=5.721E-01  e=6.501E-02  synthetic construct
  7dxs-assembly2_C  TM=1.021E+00  e=4.361E-07  synthetic construct
  7dxs-assembly1_A  TM=9.900E-01  e=1.928E-06  synthetic construct
  7dxr-assembly1_A  TM=8.932E-01  e=2.597E-05  synthetic construct
  7dxs-assembly1_A  TM=1.022E+00  e=1.401E-06  synthetic construct